Protein AF-A0A8H7H0H1-F1 (afdb_monomer)

Radius of gyration: 20.32 Å; Cα contacts (8 Å, |Δi|>4): 177; chains: 1; bounding box: 59×40×44 Å

pLDDT: mean 77.31, std 17.57, range [35.09, 95.69]

Sequence (190 aa):
MLKCARSREAKEFGAHVNLEKIAWMDATHEGSEYAHFLGLTIDLRCVSVERSEPGLVALTTNNKRSLHSSLTYLNWRFRLRLADYLLDLTLLGIKTVSHNACAILEPTLERALSSASQSRSEQNTAETVDLFVVETMFATLQKFQTVNGRSEQESHLLREIWQVVKAQFKKHEMSVLRLERLIAPNSMLS

Foldseek 3Di:
DVVVLVDPVCVVVPDDDDPVQAFDLPDDPPTRQWTDHPQWIARVVLRQIAGNDLPLPDDPPPVPDALLRVLVVLLVVLLVQLDLSQLAVVRDPLVSNLVRNLSSLLSSLLVSLVSLVVNVVDPCSVVSSLVSLVSSLVSSLVSNCVNYNDDPSSVVSSVSSVVSNVVSCVVSVHDCPVSCVVCVVPDPPD

Solvent-accessible surface area (backbone atoms only — not comparable to full-atom values): 11261 Å² total; per-residue (Å²): 118,76,68,55,78,71,31,70,65,41,48,76,74,69,53,82,74,63,71,92,73,50,54,58,54,58,68,54,101,80,61,43,54,39,39,41,54,97,62,26,31,32,33,68,83,70,62,34,67,41,67,60,60,80,80,75,74,75,72,78,85,57,94,83,66,52,60,66,63,53,47,52,52,49,51,57,51,48,60,68,68,64,47,64,82,44,44,27,64,93,58,30,56,70,68,54,26,40,49,42,52,40,62,55,46,48,65,52,50,49,51,47,55,53,47,45,68,73,39,69,87,47,84,62,47,69,57,56,50,45,51,50,52,52,51,53,53,50,53,50,54,53,50,37,35,69,64,62,43,90,55,80,63,52,61,54,42,50,52,55,48,48,51,51,52,52,51,47,31,56,76,68,77,44,83,58,68,67,53,49,63,70,46,56,86,75,52,93,79,124

Secondary structure (DSSP, 8-state):
-TTTTTSHHHHHTT----GGGS------TT---EEEETTEEEETTT--EEESS----PPP--TTS-HHHHHHHHHHHHHHH--GGGT-TTTS-HHHHHHHHHHHHHHHHHHHHHHHHHTTTSTTHHHHHHHHHHHHHHHHHHHHHHHH-S-THHHHHHHHHHHHHHHHHHHTT---HHHHHHHGGG----

Structure (mmCIF, N/CA/C/O backbone):
data_AF-A0A8H7H0H1-F1
#
_entry.id   AF-A0A8H7H0H1-F1
#
loop_
_atom_site.group_PDB
_atom_site.id
_atom_site.type_symbol
_atom_site.label_atom_id
_atom_site.label_alt_id
_atom_site.label_comp_id
_atom_site.label_asym_id
_atom_site.label_entity_id
_atom_site.label_seq_id
_atom_site.pdbx_PDB_ins_code
_atom_site.Cartn_x
_atom_site.Cartn_y
_atom_site.Cartn_z
_atom_site.occupancy
_atom_site.B_iso_or_equiv
_atom_site.auth_seq_id
_atom_site.auth_comp_id
_atom_site.auth_asym_id
_atom_site.auth_atom_id
_atom_site.pdbx_PDB_model_num
ATOM 1 N N . MET A 1 1 ? 25.885 7.234 -19.780 1.00 40.72 1 MET A N 1
ATOM 2 C CA . MET A 1 1 ? 25.858 8.558 -19.109 1.00 40.72 1 MET A CA 1
ATOM 3 C C . MET A 1 1 ? 26.582 8.610 -17.756 1.00 40.72 1 MET A C 1
ATOM 5 O O . MET A 1 1 ? 27.140 9.653 -17.453 1.00 40.72 1 MET A O 1
ATOM 9 N N . LEU A 1 2 ? 26.689 7.526 -16.969 1.00 37.25 2 LEU A N 1
ATOM 10 C CA . LEU A 1 2 ? 27.410 7.533 -15.673 1.00 37.25 2 LEU A CA 1
ATOM 11 C C . LEU A 1 2 ? 28.941 7.755 -15.750 1.00 37.25 2 LEU A C 1
ATOM 13 O O . LEU A 1 2 ? 29.543 8.169 -14.763 1.00 37.25 2 LEU A O 1
ATOM 17 N N . LYS A 1 3 ? 29.583 7.540 -16.912 1.00 40.06 3 LYS A N 1
ATOM 18 C CA . LYS A 1 3 ? 31.017 7.844 -17.111 1.00 40.06 3 LYS A CA 1
ATOM 19 C C . LYS A 1 3 ? 31.325 9.352 -17.125 1.00 40.06 3 LYS A C 1
ATOM 21 O O . LYS A 1 3 ? 32.414 9.732 -16.714 1.00 40.06 3 LYS A O 1
ATOM 26 N N . CYS A 1 4 ? 30.375 10.211 -17.509 1.00 41.69 4 CYS A N 1
ATOM 27 C CA . CYS A 1 4 ? 30.593 11.665 -17.574 1.00 41.69 4 CYS A CA 1
ATOM 28 C C . CYS A 1 4 ? 30.608 12.330 -16.189 1.00 41.69 4 CYS A C 1
ATOM 30 O O . CYS A 1 4 ? 31.380 13.256 -15.975 1.00 41.69 4 CYS A O 1
ATOM 32 N N . ALA A 1 5 ? 29.838 11.829 -15.217 1.00 45.19 5 ALA A N 1
ATOM 33 C CA . ALA A 1 5 ? 29.822 12.375 -13.851 1.00 45.19 5 ALA A CA 1
ATOM 34 C C . ALA A 1 5 ? 31.099 12.056 -13.048 1.00 45.19 5 ALA A C 1
ATOM 36 O O . ALA A 1 5 ? 31.374 12.681 -12.028 1.00 45.19 5 ALA A O 1
ATOM 37 N N . ARG A 1 6 ? 31.887 11.076 -13.509 1.00 49.75 6 ARG A N 1
ATOM 38 C CA . ARG A 1 6 ? 33.204 10.724 -12.955 1.00 49.75 6 ARG A CA 1
ATOM 39 C C . ARG A 1 6 ? 34.359 11.309 -13.767 1.00 49.75 6 ARG A C 1
ATOM 41 O O . ARG A 1 6 ? 35.514 11.057 -13.429 1.00 49.75 6 ARG A O 1
ATOM 48 N N . SER A 1 7 ? 34.055 12.038 -14.841 1.00 54.81 7 SER A N 1
ATOM 49 C CA . SER A 1 7 ? 35.079 12.613 -15.702 1.00 54.81 7 SER A CA 1
ATOM 50 C C . SER A 1 7 ? 35.879 13.668 -14.948 1.00 54.81 7 SER A C 1
ATOM 52 O O . SER A 1 7 ? 35.366 14.398 -14.093 1.00 54.81 7 SER A O 1
ATOM 54 N N . ARG A 1 8 ? 37.165 13.736 -15.281 1.00 56.25 8 ARG A N 1
ATOM 55 C CA . ARG A 1 8 ? 38.048 14.815 -14.852 1.00 56.25 8 ARG A CA 1
ATOM 56 C C . ARG A 1 8 ? 37.486 16.173 -15.293 1.00 56.25 8 ARG A C 1
ATOM 58 O O . ARG A 1 8 ? 37.513 17.109 -14.503 1.00 56.25 8 ARG A O 1
ATOM 65 N N . GLU A 1 9 ? 36.851 16.212 -16.468 1.00 59.41 9 GLU A N 1
ATOM 66 C CA . GLU A 1 9 ? 36.189 17.397 -17.017 1.00 59.41 9 GLU A CA 1
ATOM 67 C C . GLU A 1 9 ? 35.105 17.958 -16.078 1.00 59.41 9 GLU A C 1
ATOM 69 O O . GLU A 1 9 ? 35.102 19.148 -15.788 1.00 59.41 9 GLU A O 1
ATOM 74 N N . ALA A 1 10 ? 34.215 17.126 -15.523 1.00 61.00 10 ALA A N 1
ATOM 75 C CA . ALA A 1 10 ? 33.147 17.613 -14.638 1.00 61.00 10 ALA A CA 1
ATOM 76 C C . ALA A 1 10 ? 33.687 18.257 -13.344 1.00 61.00 10 ALA A C 1
ATOM 78 O O . ALA A 1 10 ? 33.146 19.257 -12.869 1.00 61.00 10 ALA A O 1
ATOM 79 N N . LYS A 1 11 ? 34.779 17.711 -12.791 1.00 60.62 11 LYS A N 1
ATOM 80 C CA . LYS A 1 11 ? 35.442 18.269 -11.602 1.00 60.62 11 LYS A CA 1
ATOM 81 C C . LYS A 1 11 ? 36.166 19.579 -11.906 1.00 60.62 11 LYS A C 1
ATOM 83 O O . LYS A 1 11 ? 36.168 20.469 -11.061 1.00 60.62 11 LYS A O 1
ATOM 88 N N . GLU A 1 12 ? 36.749 19.705 -13.097 1.00 60.72 12 GLU A N 1
ATOM 89 C CA . GLU A 1 12 ? 37.443 20.919 -13.548 1.00 60.72 12 GLU A CA 1
ATOM 90 C C . GLU A 1 12 ? 36.488 22.121 -13.696 1.00 60.72 12 GLU A C 1
ATOM 92 O O . GLU A 1 12 ? 36.907 23.254 -13.477 1.00 60.72 12 GLU A O 1
ATOM 97 N N . PHE A 1 13 ? 35.189 21.889 -13.934 1.00 66.50 13 PHE A N 1
ATOM 98 C CA . PHE A 1 13 ? 34.145 22.931 -13.941 1.00 66.50 13 PHE A CA 1
ATOM 99 C C . PHE A 1 13 ? 33.411 23.109 -12.595 1.00 66.50 13 PHE A C 1
ATOM 101 O O . PHE A 1 13 ? 32.327 23.689 -12.547 1.00 66.50 13 PHE A O 1
ATOM 108 N N . GLY A 1 14 ? 33.983 22.627 -11.486 1.00 61.47 14 GLY A N 1
ATOM 109 C CA . GLY A 1 14 ? 33.463 22.877 -10.135 1.00 61.47 14 GLY A CA 1
ATOM 110 C C . GLY A 1 14 ? 32.326 21.955 -9.681 1.00 61.47 14 GLY A C 1
ATOM 111 O O . GLY A 1 14 ? 31.733 22.191 -8.626 1.00 61.47 14 GLY A O 1
ATOM 112 N N . ALA A 1 15 ? 32.015 20.883 -10.420 1.00 64.25 15 ALA A N 1
ATOM 113 C CA . ALA A 1 15 ? 31.052 19.888 -9.956 1.00 64.25 15 ALA A CA 1
ATOM 114 C C . ALA A 1 15 ? 31.700 18.951 -8.921 1.00 64.25 15 ALA A C 1
ATOM 116 O O . ALA A 1 15 ? 32.449 18.027 -9.250 1.00 64.25 15 ALA A O 1
ATOM 117 N N . HIS A 1 16 ? 31.380 19.166 -7.645 1.00 62.50 16 HIS A N 1
ATOM 118 C CA . HIS A 1 16 ? 31.748 18.255 -6.563 1.00 62.50 16 HIS A CA 1
ATOM 119 C C . HIS A 1 16 ? 30.672 17.179 -6.401 1.00 62.50 16 HIS A C 1
ATOM 121 O O . HIS A 1 16 ? 29.570 17.438 -5.919 1.00 62.50 16 HIS A O 1
ATOM 127 N N . VAL A 1 17 ? 30.986 15.951 -6.814 1.00 59.94 17 VAL A N 1
ATOM 128 C CA . VAL A 1 17 ? 30.068 14.815 -6.686 1.00 59.94 17 VAL A CA 1
ATOM 129 C C . VAL A 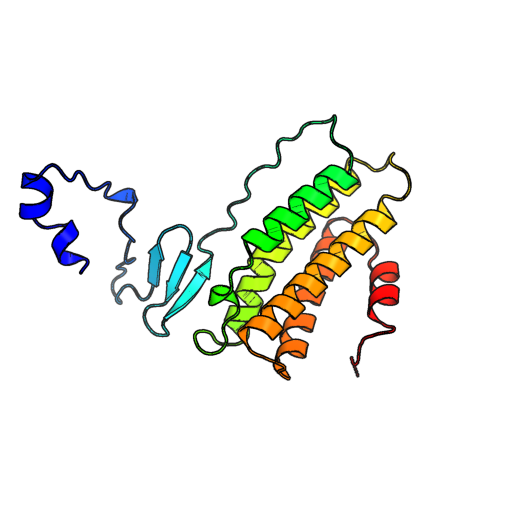1 17 ? 30.264 14.147 -5.329 1.00 59.94 17 VAL A C 1
ATOM 131 O O . VAL A 1 17 ? 31.365 13.694 -5.013 1.00 59.94 17 VAL A O 1
ATOM 134 N N . ASN A 1 18 ? 29.193 14.051 -4.537 1.00 58.31 18 ASN A N 1
ATOM 135 C CA . ASN A 1 18 ? 29.193 13.233 -3.328 1.00 58.31 18 ASN A CA 1
ATOM 136 C C . ASN A 1 18 ? 29.160 11.748 -3.730 1.00 58.31 18 ASN A C 1
ATOM 138 O O . ASN A 1 18 ? 28.141 11.253 -4.213 1.00 58.31 18 ASN A O 1
ATOM 142 N N . LEU A 1 19 ? 30.290 11.063 -3.547 1.00 55.22 19 LEU A N 1
ATOM 143 C CA . LEU A 1 19 ? 30.484 9.672 -3.955 1.00 55.22 19 LEU A CA 1
ATOM 144 C C . LEU A 1 19 ? 29.558 8.699 -3.208 1.00 55.22 19 LEU A C 1
ATOM 146 O O . LEU A 1 19 ? 29.149 7.708 -3.801 1.00 55.22 19 LEU A O 1
ATOM 150 N N . GLU A 1 20 ? 29.153 9.022 -1.976 1.00 53.06 20 GLU A N 1
ATOM 151 C CA . GLU A 1 20 ? 28.215 8.220 -1.170 1.00 53.06 20 GLU A CA 1
ATOM 152 C C . GLU A 1 20 ? 26.787 8.226 -1.749 1.00 53.06 20 GLU A C 1
ATOM 154 O O . GLU A 1 20 ? 25.971 7.364 -1.428 1.00 53.06 20 GLU A O 1
ATOM 159 N N . LYS A 1 21 ? 26.471 9.195 -2.624 1.00 51.59 21 LYS A N 1
ATOM 160 C CA . LYS A 1 21 ? 25.155 9.356 -3.272 1.00 51.59 21 LYS A CA 1
ATOM 161 C C . LYS A 1 21 ? 25.114 8.873 -4.721 1.00 51.59 21 LYS A C 1
ATOM 163 O O . LYS A 1 21 ? 24.056 8.920 -5.349 1.00 51.59 21 LYS A O 1
ATOM 168 N N . ILE A 1 22 ? 26.250 8.465 -5.286 1.00 54.72 22 ILE A N 1
ATOM 169 C CA . ILE A 1 22 ? 26.282 7.862 -6.619 1.00 54.72 22 ILE A CA 1
ATOM 170 C C . ILE A 1 22 ? 25.694 6.474 -6.473 1.00 54.72 22 ILE A C 1
ATOM 172 O O . ILE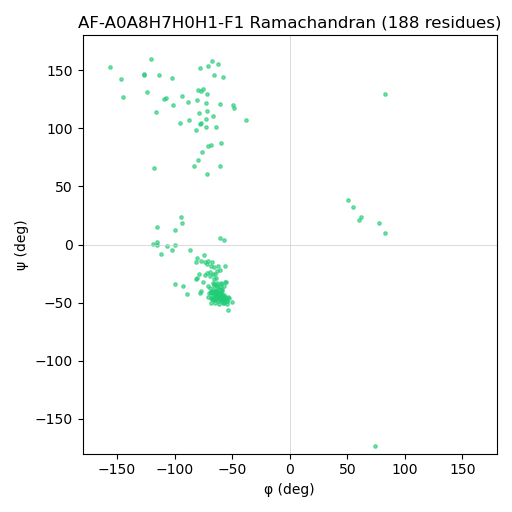 A 1 22 ? 26.269 5.707 -5.721 1.00 54.72 22 ILE A O 1
ATOM 176 N N . ALA A 1 23 ? 24.617 6.158 -7.198 1.00 52.78 23 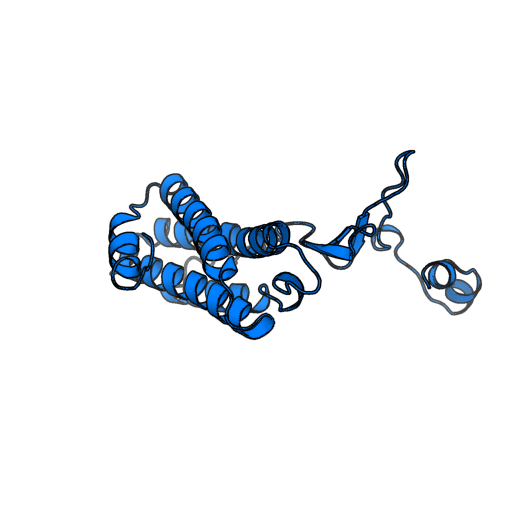ALA A N 1
ATOM 177 C CA . ALA A 1 23 ? 24.028 4.822 -7.241 1.00 52.78 23 ALA A CA 1
ATOM 178 C C . ALA A 1 23 ? 25.117 3.743 -7.223 1.00 52.78 23 ALA A C 1
ATOM 180 O O . ALA A 1 23 ? 25.889 3.609 -8.179 1.00 52.78 23 ALA A O 1
ATOM 181 N N . TRP A 1 24 ? 25.243 3.057 -6.089 1.00 51.97 24 TRP A N 1
ATOM 182 C CA . TRP A 1 24 ? 26.230 2.010 -5.919 1.00 51.97 24 TRP A CA 1
ATOM 183 C C . TRP A 1 24 ? 25.663 0.814 -6.662 1.00 51.97 24 TRP A C 1
ATOM 185 O O . TRP A 1 24 ? 24.675 0.205 -6.270 1.00 51.97 24 TRP A O 1
ATOM 195 N N . MET A 1 25 ? 26.250 0.575 -7.824 1.00 51.19 25 MET A N 1
ATOM 196 C CA . MET A 1 25 ? 26.250 -0.724 -8.461 1.00 51.19 25 MET A CA 1
ATOM 197 C C . MET A 1 25 ? 27.023 -1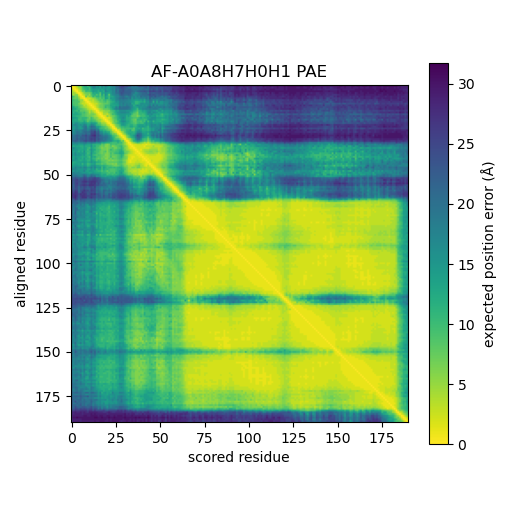.636 -7.509 1.00 51.19 25 MET A C 1
ATOM 199 O O . MET A 1 25 ? 28.247 -1.516 -7.429 1.00 51.19 25 MET A O 1
ATOM 203 N N . ASP A 1 26 ? 26.309 -2.439 -6.719 1.00 45.72 26 ASP A N 1
ATOM 20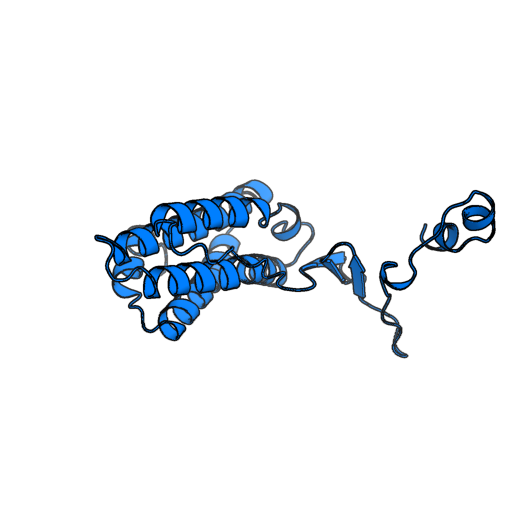4 C CA . ASP A 1 26 ? 26.900 -3.327 -5.717 1.00 45.72 26 ASP A CA 1
ATOM 205 C C . ASP A 1 26 ? 27.679 -4.439 -6.431 1.00 45.72 26 ASP A C 1
ATOM 207 O O . ASP A 1 26 ? 27.145 -5.473 -6.832 1.00 45.72 26 ASP A O 1
ATOM 211 N N . ALA A 1 27 ? 28.937 -4.148 -6.754 1.00 44.56 27 ALA A N 1
ATOM 212 C CA . ALA A 1 27 ? 29.800 -5.007 -7.547 1.00 44.56 27 ALA A CA 1
ATOM 213 C C . ALA A 1 27 ? 30.429 -6.069 -6.641 1.00 44.56 27 ALA A C 1
ATOM 215 O O . ALA A 1 27 ? 31.638 -6.082 -6.411 1.00 44.56 27 ALA A O 1
ATOM 216 N N . THR A 1 28 ? 29.602 -6.975 -6.125 1.00 41.94 28 THR A N 1
ATOM 217 C CA . THR A 1 28 ? 30.099 -8.308 -5.779 1.00 41.94 28 THR A CA 1
ATOM 218 C C . THR A 1 28 ? 30.471 -9.035 -7.080 1.00 41.94 28 THR A C 1
ATOM 220 O O . THR A 1 28 ? 30.056 -8.635 -8.170 1.00 41.94 28 THR A O 1
ATOM 223 N N . HIS A 1 29 ? 31.342 -10.042 -6.991 1.00 40.06 29 HIS A N 1
ATOM 224 C CA . HIS A 1 29 ? 32.095 -10.657 -8.100 1.00 40.06 29 HIS A CA 1
ATOM 225 C C . HIS A 1 29 ? 31.267 -11.244 -9.277 1.00 40.06 29 HIS A C 1
ATOM 227 O O . HIS A 1 29 ? 31.861 -11.774 -10.214 1.00 40.06 29 HIS A O 1
ATOM 233 N N . GLU A 1 30 ? 29.938 -11.102 -9.273 1.00 42.50 30 GLU A N 1
ATOM 234 C CA . GLU A 1 30 ? 28.989 -11.568 -10.297 1.00 42.50 30 GLU A CA 1
ATOM 235 C C . GLU A 1 30 ? 28.231 -10.438 -11.025 1.00 42.50 30 GLU A C 1
ATOM 237 O O . GLU A 1 30 ? 27.285 -10.692 -11.763 1.00 42.50 30 GLU A O 1
ATOM 242 N N . GLY A 1 31 ? 28.688 -9.188 -10.907 1.00 47.72 31 GLY A N 1
ATOM 243 C CA . GLY A 1 31 ? 28.078 -8.058 -11.605 1.00 47.72 31 GLY A CA 1
ATOM 244 C C . GLY A 1 31 ? 26.866 -7.520 -10.850 1.00 47.72 31 GLY A C 1
ATOM 245 O O . GLY A 1 31 ? 25.975 -8.243 -10.428 1.00 47.72 31 GLY A O 1
ATOM 246 N N . SER A 1 32 ? 26.842 -6.211 -10.640 1.00 54.31 32 SER A N 1
ATOM 247 C CA . SER A 1 32 ? 25.778 -5.559 -9.885 1.00 54.31 32 SER A CA 1
ATOM 248 C C . SER A 1 32 ? 24.480 -5.532 -10.699 1.00 54.31 32 SER A C 1
ATOM 250 O O . SER A 1 32 ? 24.310 -4.701 -11.597 1.00 54.31 32 SER A O 1
ATOM 252 N N . GLU A 1 33 ? 23.561 -6.433 -10.388 1.00 66.62 33 GLU A N 1
ATOM 253 C CA . GLU A 1 33 ? 22.252 -6.524 -11.042 1.00 66.62 33 GLU A CA 1
ATOM 254 C C . GLU A 1 33 ? 21.294 -5.408 -10.600 1.00 66.62 33 GLU A C 1
ATOM 256 O O . GLU A 1 33 ? 20.250 -5.226 -11.215 1.00 66.62 33 GLU A O 1
ATOM 261 N N . TYR A 1 34 ? 21.660 -4.621 -9.583 1.00 66.75 34 TYR A N 1
ATOM 262 C CA . TYR A 1 34 ? 20.810 -3.594 -8.984 1.00 66.75 34 TYR A CA 1
ATOM 263 C C . TYR A 1 34 ? 21.492 -2.219 -8.931 1.00 66.75 34 TYR A C 1
ATOM 265 O O . TYR A 1 34 ? 22.704 -2.105 -8.729 1.00 66.75 34 TYR A O 1
ATOM 273 N N . ALA A 1 35 ? 20.698 -1.159 -9.093 1.00 72.69 35 ALA A N 1
ATOM 274 C CA . ALA A 1 35 ? 21.104 0.231 -8.914 1.00 72.69 35 ALA A CA 1
ATOM 275 C C . ALA A 1 35 ? 20.209 0.935 -7.888 1.00 72.69 35 ALA A C 1
ATOM 277 O O . ALA A 1 35 ? 18.986 0.909 -8.002 1.00 72.69 35 ALA A O 1
ATOM 278 N N . HIS A 1 36 ? 20.811 1.632 -6.922 1.00 69.44 36 HIS A N 1
ATOM 279 C CA . HIS A 1 36 ? 20.068 2.397 -5.919 1.00 69.44 36 HIS A CA 1
ATOM 280 C C . HIS A 1 36 ? 20.055 3.891 -6.247 1.00 69.44 36 HIS A C 1
ATOM 282 O O . HIS A 1 36 ? 21.105 4.523 -6.317 1.00 69.44 36 HIS A O 1
ATOM 288 N N . PHE A 1 37 ? 18.884 4.499 -6.432 1.00 69.75 37 PHE A N 1
ATOM 289 C CA . PHE A 1 37 ? 18.782 5.920 -6.768 1.00 69.75 37 PHE A CA 1
ATOM 290 C C . PHE A 1 37 ? 17.554 6.568 -6.129 1.00 69.75 37 PHE A C 1
ATOM 292 O O . PHE A 1 37 ? 16.439 6.090 -6.291 1.00 69.75 37 PHE A O 1
ATOM 299 N N . LEU A 1 38 ? 17.755 7.677 -5.405 1.00 68.12 38 LEU A N 1
ATOM 300 C CA . LEU A 1 38 ? 16.682 8.467 -4.774 1.00 68.12 38 LEU A CA 1
ATOM 301 C C . LEU A 1 38 ? 15.688 7.641 -3.922 1.00 68.12 38 LEU A C 1
ATOM 303 O O . LEU A 1 38 ? 14.490 7.920 -3.905 1.00 68.12 38 LEU A O 1
ATOM 307 N N . GLY A 1 39 ? 16.178 6.637 -3.189 1.00 66.94 39 GLY A N 1
ATOM 308 C CA . GLY A 1 39 ? 15.333 5.763 -2.363 1.00 66.94 39 GLY A CA 1
ATOM 309 C C . GLY A 1 39 ? 14.574 4.690 -3.154 1.00 66.94 39 GLY A C 1
ATOM 310 O O . GLY A 1 39 ? 13.572 4.157 -2.667 1.00 66.94 39 GLY A O 1
ATOM 311 N N . LEU A 1 40 ? 15.019 4.406 -4.380 1.00 72.56 40 LEU A N 1
ATOM 312 C CA . LEU A 1 40 ? 14.572 3.301 -5.222 1.00 72.56 40 LEU A CA 1
ATOM 313 C C . LEU A 1 40 ? 15.713 2.305 -5.417 1.00 72.56 40 LEU A C 1
ATOM 315 O O . LEU A 1 40 ? 16.872 2.705 -5.505 1.00 72.56 40 LEU A O 1
ATOM 319 N N . THR A 1 41 ? 15.368 1.030 -5.512 1.00 77.06 41 THR A N 1
ATOM 320 C CA . THR A 1 41 ? 16.225 -0.059 -5.977 1.00 77.06 41 THR A CA 1
ATOM 321 C C . THR A 1 41 ? 15.730 -0.457 -7.358 1.00 77.06 41 THR A C 1
ATOM 323 O O . THR A 1 41 ? 14.549 -0.718 -7.537 1.00 77.06 41 THR A O 1
ATOM 326 N N . ILE A 1 42 ? 16.607 -0.463 -8.350 1.00 77.88 42 ILE A N 1
ATOM 327 C CA . ILE A 1 42 ? 16.272 -0.759 -9.741 1.00 77.88 42 ILE A CA 1
ATOM 328 C C . ILE A 1 42 ? 17.020 -2.028 -10.126 1.00 77.88 42 ILE A C 1
ATOM 330 O O . ILE A 1 42 ? 18.245 -1.996 -10.188 1.00 77.88 42 ILE A O 1
ATOM 334 N N . ASP A 1 43 ? 16.308 -3.121 -10.389 1.00 74.00 43 ASP A N 1
ATOM 335 C CA . ASP A 1 43 ? 16.884 -4.312 -11.019 1.00 74.00 43 ASP A CA 1
ATOM 336 C C . ASP A 1 43 ? 17.167 -3.986 -12.486 1.00 74.00 43 ASP A C 1
ATOM 338 O O . ASP A 1 43 ? 16.262 -3.708 -13.269 1.00 74.00 43 ASP A O 1
ATOM 342 N N . LEU A 1 44 ? 18.435 -3.982 -12.871 1.00 71.88 44 LEU A N 1
ATOM 343 C CA . LEU A 1 44 ? 18.880 -3.633 -14.213 1.00 71.88 44 LEU A CA 1
ATOM 344 C C . LEU A 1 44 ? 18.644 -4.758 -15.232 1.00 71.88 44 LEU A C 1
ATOM 346 O O . LEU A 1 44 ? 18.718 -4.491 -16.431 1.00 71.88 44 LEU A O 1
ATOM 350 N N . ARG A 1 45 ? 18.350 -5.994 -14.801 1.00 66.88 45 ARG A N 1
ATOM 351 C CA . ARG A 1 45 ? 18.090 -7.129 -15.709 1.00 66.88 45 ARG A CA 1
ATOM 352 C C . ARG A 1 45 ? 16.694 -7.072 -16.302 1.00 66.88 45 ARG A C 1
ATOM 354 O O . ARG A 1 45 ? 16.508 -7.365 -17.478 1.00 66.88 45 ARG A O 1
ATOM 361 N N . CYS A 1 46 ? 15.721 -6.719 -15.470 1.00 66.31 46 CYS A N 1
ATOM 362 C CA . CYS A 1 46 ? 14.308 -6.659 -15.837 1.00 66.31 46 CYS A CA 1
ATOM 363 C C . CYS A 1 46 ? 13.730 -5.241 -15.769 1.00 66.31 46 CYS A C 1
ATOM 365 O O . CYS A 1 46 ? 12.550 -5.057 -16.043 1.00 66.31 46 CYS A O 1
ATOM 367 N N . VAL A 1 47 ? 14.556 -4.243 -15.431 1.00 64.81 47 VAL A N 1
ATOM 368 C CA . VAL A 1 47 ? 14.169 -2.831 -15.254 1.00 64.81 47 VAL A CA 1
ATOM 369 C C . VAL A 1 47 ? 13.109 -2.661 -14.153 1.00 64.81 47 VAL A C 1
ATOM 371 O O . VAL A 1 47 ? 12.404 -1.654 -14.097 1.00 64.81 47 VAL A O 1
ATOM 374 N N . SER A 1 48 ? 12.994 -3.631 -13.239 1.00 68.12 48 SER A N 1
ATOM 375 C CA . SER A 1 48 ? 12.002 -3.561 -12.173 1.00 68.12 48 SER A CA 1
ATOM 376 C C . SER A 1 48 ? 12.428 -2.569 -11.102 1.00 68.12 48 SER A C 1
ATOM 378 O O . SER A 1 48 ? 13.565 -2.598 -10.637 1.00 68.12 48 SER A O 1
ATOM 380 N N . VAL A 1 49 ? 11.504 -1.710 -10.683 1.00 76.69 49 VAL A N 1
ATOM 381 C CA . VAL A 1 49 ? 11.753 -0.663 -9.693 1.00 76.69 49 VAL A CA 1
ATOM 382 C C . VAL A 1 49 ? 11.047 -1.012 -8.390 1.00 76.69 49 VAL A C 1
ATOM 384 O O . VAL A 1 49 ? 9.831 -1.196 -8.355 1.00 76.69 49 VAL A O 1
ATOM 387 N N . GLU A 1 50 ? 11.818 -1.038 -7.313 1.00 74.31 50 GLU A N 1
ATOM 388 C CA . GLU A 1 50 ? 11.385 -1.261 -5.940 1.00 74.31 50 GLU A CA 1
ATOM 389 C C . GLU A 1 50 ? 11.756 -0.058 -5.065 1.00 74.31 50 GLU A C 1
ATOM 391 O O . GLU A 1 50 ? 12.618 0.755 -5.403 1.00 74.31 50 GLU A O 1
ATOM 396 N N . ARG A 1 51 ? 11.103 0.101 -3.915 1.00 69.06 51 ARG A N 1
ATOM 397 C CA . ARG A 1 51 ? 11.496 1.108 -2.913 1.00 69.06 51 ARG A CA 1
ATOM 398 C C . ARG A 1 51 ? 12.673 0.567 -2.100 1.00 69.06 51 ARG A C 1
ATOM 400 O O . ARG A 1 51 ? 12.533 -0.481 -1.487 1.00 69.06 51 ARG A O 1
ATOM 407 N N . SER A 1 52 ? 13.797 1.292 -2.047 1.00 61.56 52 SER A N 1
ATOM 408 C CA . SER A 1 52 ? 15.026 0.760 -1.436 1.00 61.56 52 SER A CA 1
ATOM 409 C C . SER A 1 52 ? 14.967 0.644 0.084 1.00 61.56 52 SER A C 1
ATOM 411 O O . SER A 1 52 ? 15.667 -0.191 0.631 1.00 61.56 52 SER A O 1
ATOM 413 N N . GLU A 1 53 ? 14.129 1.431 0.765 1.00 58.50 53 GLU A N 1
ATOM 414 C CA . GLU A 1 53 ? 13.862 1.288 2.200 1.00 58.50 53 GLU A CA 1
ATOM 415 C C . GLU A 1 53 ? 12.494 1.884 2.584 1.00 58.50 53 GLU A C 1
ATOM 417 O O . GLU A 1 53 ? 12.023 2.860 1.969 1.00 58.50 53 GLU A O 1
ATOM 422 N N . PRO A 1 54 ? 11.857 1.378 3.658 1.00 52.56 54 PRO A N 1
ATOM 423 C CA . PRO A 1 54 ? 10.749 2.053 4.303 1.00 52.56 54 PRO A CA 1
ATOM 424 C C . PRO A 1 54 ? 11.308 3.277 5.031 1.00 52.56 54 PRO A C 1
ATOM 426 O O . PRO A 1 54 ? 11.585 3.241 6.223 1.00 52.56 54 PRO A O 1
ATOM 429 N N . GLY A 1 55 ? 11.459 4.393 4.315 1.00 49.06 55 GLY A N 1
ATOM 430 C CA . GLY A 1 55 ? 11.677 5.696 4.935 1.00 49.06 55 GLY A CA 1
ATOM 431 C C . GLY A 1 55 ? 10.489 6.024 5.839 1.00 49.06 55 GLY A C 1
ATOM 432 O O . GLY A 1 55 ? 9.503 6.627 5.400 1.00 49.06 55 GLY A O 1
ATOM 433 N N . LEU A 1 56 ? 10.555 5.567 7.087 1.00 50.38 56 LEU A N 1
ATOM 434 C CA . LEU A 1 56 ? 9.587 5.808 8.142 1.00 50.38 56 LEU A CA 1
ATOM 435 C C . LEU A 1 56 ? 9.846 7.230 8.613 1.00 50.38 56 LEU A C 1
ATOM 437 O O . LEU A 1 56 ? 10.552 7.491 9.581 1.00 50.38 56 LEU A O 1
ATOM 441 N N . VAL A 1 57 ? 9.341 8.197 7.852 1.00 48.66 57 VAL A N 1
ATOM 442 C CA . VAL A 1 57 ? 9.412 9.581 8.298 1.00 48.66 57 VAL A CA 1
ATOM 443 C C . VAL A 1 57 ? 8.513 9.683 9.512 1.00 48.66 57 VAL A C 1
ATOM 445 O O . VAL A 1 57 ? 7.289 9.567 9.407 1.00 48.66 57 VAL A O 1
ATOM 448 N N . ALA A 1 58 ? 9.160 9.867 10.657 1.00 53.53 58 ALA A N 1
ATOM 449 C CA . ALA A 1 58 ? 8.518 10.030 11.938 1.00 53.53 58 ALA A CA 1
ATOM 450 C C . ALA A 1 58 ? 7.403 11.075 11.814 1.00 53.53 58 ALA A C 1
ATOM 452 O O . ALA A 1 58 ? 7.650 12.243 11.506 1.00 53.53 58 ALA A O 1
ATOM 453 N N . LEU A 1 59 ? 6.156 10.660 12.055 1.00 53.84 59 LEU A N 1
ATOM 454 C CA . LEU A 1 59 ? 5.154 11.625 12.478 1.00 53.84 59 LEU A CA 1
ATOM 455 C C . LEU A 1 59 ? 5.671 12.212 13.781 1.00 53.84 59 LEU A C 1
ATOM 457 O O . LEU A 1 59 ? 5.890 11.459 14.734 1.00 53.84 59 LEU A O 1
ATOM 461 N N . THR A 1 60 ? 5.859 13.528 13.821 1.00 51.75 60 THR A N 1
ATOM 462 C CA . THR A 1 60 ? 6.102 14.234 15.074 1.00 51.75 60 THR A CA 1
ATOM 463 C C . THR A 1 60 ? 5.038 13.783 16.071 1.00 51.75 60 THR A C 1
ATOM 465 O O . THR A 1 60 ? 3.839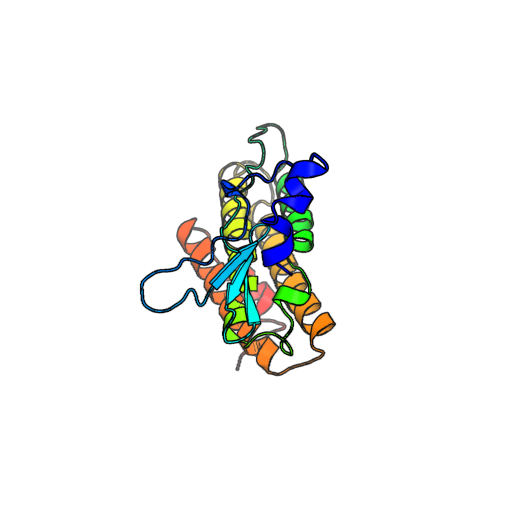 13.883 15.801 1.00 51.75 60 THR A O 1
ATOM 468 N N . THR A 1 61 ? 5.479 13.202 17.189 1.00 53.75 61 THR A N 1
ATOM 469 C CA . THR A 1 61 ? 4.647 12.707 18.297 1.00 53.75 61 THR A CA 1
ATOM 470 C C . THR A 1 61 ? 4.072 13.893 19.058 1.00 53.75 61 THR A C 1
ATOM 472 O O . THR A 1 61 ? 4.389 14.148 20.217 1.00 53.75 61 THR A O 1
ATOM 475 N N . ASN A 1 62 ? 3.298 14.711 18.356 1.00 54.78 62 ASN A N 1
ATOM 476 C CA . ASN A 1 62 ? 2.668 15.871 18.933 1.00 54.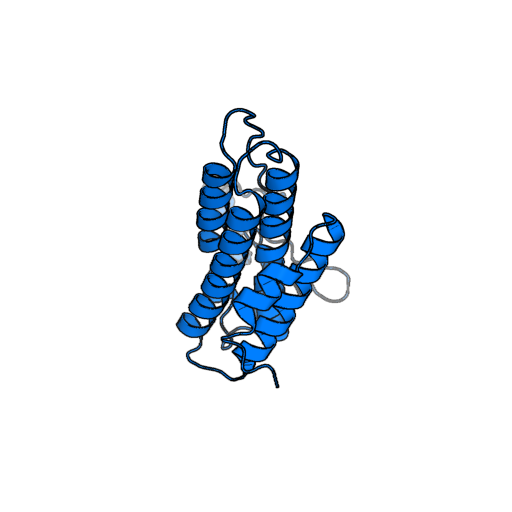78 62 ASN A CA 1
ATOM 477 C C . ASN A 1 62 ? 1.410 15.370 19.644 1.00 54.78 62 ASN A C 1
ATOM 479 O O . ASN A 1 62 ? 0.382 15.153 19.007 1.00 54.78 62 ASN A O 1
ATOM 483 N N . ASN A 1 63 ? 1.499 15.193 20.964 1.00 54.72 63 ASN A N 1
ATOM 484 C CA . ASN A 1 63 ? 0.437 14.668 21.840 1.00 54.72 63 ASN A CA 1
ATOM 485 C C . ASN A 1 63 ? -0.864 15.508 21.855 1.00 54.72 63 ASN A C 1
ATOM 487 O O . ASN A 1 63 ? -1.757 15.250 22.651 1.00 54.72 63 ASN A O 1
ATOM 491 N N . LYS A 1 64 ? -0.969 16.545 21.013 1.00 63.28 64 LYS A N 1
ATOM 492 C CA . LYS A 1 64 ? -2.131 17.438 20.890 1.00 63.28 64 LYS A CA 1
ATOM 493 C C . LYS A 1 64 ? -2.957 17.207 19.619 1.00 63.28 64 LYS A C 1
ATOM 495 O O . LYS A 1 64 ? -3.919 17.934 19.392 1.00 63.28 64 LYS A O 1
ATOM 500 N N . ARG A 1 65 ? -2.563 16.277 18.743 1.00 74.12 65 ARG A N 1
ATOM 501 C CA . ARG A 1 65 ? -3.236 16.057 17.455 1.00 74.12 65 ARG A CA 1
ATOM 502 C C . ARG A 1 65 ? -4.292 14.959 17.595 1.00 74.12 65 ARG A C 1
ATOM 504 O O . ARG A 1 65 ? -3.959 13.877 18.058 1.00 74.12 65 ARG A O 1
ATOM 511 N N . SER A 1 66 ? -5.531 15.228 17.173 1.00 86.12 66 SER A N 1
ATOM 512 C CA . SER A 1 66 ? -6.603 14.218 17.186 1.00 86.12 66 SER A CA 1
ATOM 513 C C . SER A 1 66 ? -6.278 13.027 16.283 1.00 86.12 66 SER A C 1
ATOM 515 O O . SER A 1 66 ? -5.534 13.170 15.298 1.00 86.12 66 SER A O 1
ATOM 517 N N . LEU A 1 67 ? -6.872 11.866 16.572 1.00 87.94 67 LEU A N 1
ATOM 518 C CA . LEU A 1 67 ? -6.730 10.666 15.748 1.00 87.94 67 LEU A CA 1
ATOM 519 C C . LEU A 1 67 ? -7.116 10.950 14.295 1.00 87.94 67 LEU A C 1
ATOM 521 O O . LEU A 1 67 ? -6.337 10.671 13.386 1.00 87.94 67 LEU A O 1
ATOM 525 N N . HIS A 1 68 ? -8.267 11.593 14.079 1.00 88.94 68 HIS A N 1
ATOM 526 C CA . HIS A 1 68 ? -8.738 11.962 12.743 1.00 88.94 68 HIS A CA 1
ATOM 527 C C . HIS A 1 68 ? -7.694 12.786 11.972 1.00 88.94 68 HIS A C 1
ATOM 529 O O . HIS A 1 68 ? -7.335 12.450 10.847 1.00 88.94 68 HIS A O 1
ATOM 535 N N . SER A 1 69 ? -7.123 13.819 12.598 1.00 86.88 69 SER A N 1
ATOM 536 C CA . SER A 1 69 ? -6.096 14.657 11.962 1.00 86.88 69 SER A CA 1
ATOM 537 C C . SER A 1 69 ? -4.824 13.876 11.617 1.00 86.88 69 SER A C 1
ATOM 539 O O . SER A 1 69 ? -4.149 14.186 10.631 1.00 86.88 69 SER A O 1
ATOM 541 N N . SER A 1 70 ? -4.476 12.886 12.440 1.00 88.12 70 SER A N 1
ATOM 542 C CA . SER A 1 70 ? -3.316 12.019 12.225 1.00 88.12 70 SER A CA 1
ATOM 543 C C . SER A 1 70 ? -3.546 11.064 11.053 1.00 88.12 70 SER A C 1
ATOM 545 O O . SER A 1 70 ? -2.689 10.964 10.173 1.00 88.12 70 SER A O 1
ATOM 547 N N . LEU A 1 71 ? -4.722 10.436 10.987 1.00 91.25 71 LEU A N 1
ATOM 548 C CA . LEU A 1 71 ? -5.113 9.541 9.897 1.00 91.25 71 LEU A CA 1
ATOM 549 C C . LEU A 1 71 ? -5.275 10.292 8.567 1.00 91.25 71 LEU A C 1
ATOM 551 O O . LEU A 1 71 ? -4.769 9.831 7.548 1.00 91.25 71 LEU A O 1
ATOM 555 N N . THR A 1 72 ? -5.855 11.494 8.568 1.00 89.69 72 THR A N 1
ATOM 556 C CA . THR A 1 72 ? -5.955 12.343 7.367 1.00 89.69 72 THR A CA 1
ATOM 557 C C . THR A 1 72 ? -4.577 12.692 6.802 1.00 89.69 72 THR A C 1
ATOM 559 O O . THR A 1 72 ? -4.349 12.592 5.595 1.00 89.69 72 THR A O 1
ATOM 562 N N . TYR A 1 73 ? -3.620 13.049 7.665 1.00 88.31 73 TYR A N 1
ATOM 563 C CA . TYR A 1 73 ? -2.246 13.302 7.228 1.00 88.31 73 TYR A CA 1
ATOM 564 C C . TYR A 1 73 ? -1.570 12.033 6.681 1.00 88.31 73 TYR A C 1
ATOM 566 O O . TYR A 1 73 ? -0.882 12.096 5.660 1.00 88.31 73 TYR A O 1
ATOM 574 N N . LEU A 1 74 ? -1.777 10.880 7.330 1.00 89.69 74 LEU A N 1
ATOM 575 C CA . LEU A 1 74 ? -1.274 9.595 6.839 1.00 89.69 74 LEU A CA 1
ATOM 576 C C . LEU A 1 74 ? -1.858 9.240 5.468 1.00 89.69 74 LEU A C 1
ATOM 578 O O . LEU A 1 74 ? -1.097 8.834 4.596 1.00 89.69 74 LEU A O 1
ATOM 582 N N . ASN A 1 75 ? -3.156 9.458 5.241 1.00 90.88 75 ASN A N 1
ATOM 583 C CA . ASN A 1 75 ? -3.821 9.179 3.963 1.00 90.88 75 ASN A CA 1
ATOM 584 C C . ASN A 1 75 ? -3.268 10.075 2.842 1.00 90.88 75 ASN A C 1
ATOM 586 O O . ASN A 1 75 ? -2.873 9.590 1.782 1.00 90.88 75 ASN A O 1
ATOM 590 N N . TRP A 1 76 ? -3.138 11.384 3.093 1.00 88.19 76 TRP A N 1
ATOM 591 C CA . TRP A 1 76 ? -2.502 12.305 2.142 1.00 88.19 76 TRP A CA 1
ATOM 592 C C . TRP A 1 76 ? -1.090 11.842 1.763 1.00 88.19 76 TRP A C 1
ATOM 594 O O . TRP A 1 76 ? -0.732 11.769 0.586 1.00 88.19 76 TRP A O 1
ATOM 604 N N . ARG A 1 77 ? -0.294 11.462 2.765 1.00 85.62 77 ARG A N 1
ATOM 605 C CA . ARG A 1 77 ? 1.076 10.995 2.560 1.00 85.62 77 ARG A CA 1
ATOM 606 C C . ARG A 1 77 ? 1.136 9.669 1.807 1.00 85.62 77 ARG A C 1
ATOM 608 O O . ARG A 1 77 ? 1.997 9.500 0.946 1.00 85.62 77 ARG A O 1
ATOM 615 N N . PHE A 1 78 ? 0.253 8.736 2.141 1.00 90.44 78 PHE A N 1
ATOM 616 C CA . PHE A 1 78 ? 0.118 7.455 1.463 1.00 90.44 78 PHE A CA 1
ATOM 617 C C . PHE A 1 78 ? -0.098 7.662 -0.038 1.00 90.44 78 PHE A C 1
ATOM 619 O O . PHE A 1 78 ? 0.677 7.152 -0.848 1.00 90.44 78 PHE A O 1
ATOM 626 N N . ARG A 1 79 ? -1.065 8.513 -0.402 1.00 89.12 79 ARG A N 1
ATOM 627 C CA . ARG A 1 79 ? -1.382 8.842 -1.800 1.00 89.12 79 ARG A CA 1
ATOM 628 C C . ARG A 1 79 ? -0.195 9.446 -2.550 1.00 89.12 79 ARG A C 1
ATOM 630 O O . ARG A 1 79 ? 0.022 9.100 -3.703 1.00 89.12 79 ARG A O 1
ATOM 637 N N . LEU A 1 80 ? 0.608 10.293 -1.899 1.00 85.81 80 LEU A N 1
ATOM 638 C CA . LEU A 1 80 ? 1.836 10.832 -2.502 1.00 85.81 80 LEU A CA 1
ATOM 639 C C . LEU A 1 80 ? 2.915 9.771 -2.739 1.00 85.81 80 LEU A C 1
ATOM 641 O O . LEU A 1 80 ? 3.711 9.895 -3.668 1.00 85.81 80 LEU A O 1
ATOM 645 N N . ARG A 1 81 ? 2.996 8.750 -1.878 1.00 85.12 81 ARG A N 1
ATOM 646 C CA . ARG A 1 81 ? 4.001 7.686 -2.014 1.00 85.12 81 ARG A CA 1
ATOM 647 C C . ARG A 1 81 ? 3.623 6.650 -3.064 1.00 85.12 81 ARG A C 1
ATOM 649 O O . ARG A 1 81 ? 4.541 6.024 -3.600 1.00 85.12 81 ARG A O 1
ATOM 656 N N . LEU A 1 82 ? 2.329 6.491 -3.332 1.00 89.00 82 LEU A N 1
ATOM 657 C CA . LEU A 1 82 ? 1.761 5.574 -4.312 1.00 89.00 82 LEU A CA 1
ATOM 658 C C . LEU A 1 82 ? 1.859 6.150 -5.738 1.00 89.00 82 LEU A C 1
ATOM 660 O O . LEU A 1 82 ? 0.882 6.621 -6.323 1.00 89.00 82 LEU A O 1
ATOM 664 N N . ALA A 1 83 ? 3.078 6.156 -6.272 1.00 89.19 83 ALA A N 1
ATOM 665 C CA . ALA A 1 83 ? 3.376 6.676 -7.601 1.00 89.19 83 ALA A CA 1
ATOM 666 C C . ALA A 1 83 ? 2.986 5.693 -8.719 1.00 89.19 83 ALA A C 1
ATOM 668 O O . ALA A 1 83 ? 3.032 4.481 -8.521 1.00 89.19 83 ALA A O 1
ATOM 669 N N . ASP A 1 84 ? 2.659 6.221 -9.903 1.00 92.25 84 ASP A N 1
ATOM 670 C CA . ASP A 1 84 ? 2.171 5.429 -11.045 1.00 92.25 84 ASP A CA 1
ATOM 671 C C . ASP A 1 84 ? 3.153 4.335 -11.479 1.00 92.25 84 ASP A C 1
ATOM 673 O O . ASP A 1 84 ? 2.772 3.175 -11.602 1.00 92.25 84 ASP A O 1
ATOM 677 N N . TYR A 1 85 ? 4.440 4.675 -11.597 1.00 86.94 85 TYR A N 1
ATOM 678 C CA . TYR A 1 85 ? 5.488 3.743 -12.034 1.00 86.94 85 TYR A CA 1
ATOM 679 C C . TYR A 1 85 ? 5.693 2.543 -11.095 1.00 86.94 85 TYR A C 1
ATOM 681 O O . TYR A 1 85 ? 6.294 1.556 -11.499 1.00 86.94 85 TYR A O 1
ATOM 689 N N . LEU A 1 86 ? 5.223 2.613 -9.843 1.00 89.38 86 LEU A N 1
ATOM 690 C CA . LEU A 1 86 ? 5.304 1.498 -8.891 1.00 89.38 86 LEU A CA 1
ATOM 691 C C . LEU A 1 86 ? 4.192 0.465 -9.102 1.00 89.38 86 LEU A C 1
ATOM 693 O O . LEU A 1 86 ? 4.279 -0.635 -8.554 1.00 89.38 86 LEU A O 1
ATOM 697 N N . LEU A 1 87 ? 3.152 0.832 -9.855 1.00 93.12 87 LEU A N 1
ATOM 698 C CA . LEU A 1 87 ? 1.972 0.015 -10.121 1.00 93.12 87 LEU A CA 1
ATOM 699 C C . LEU A 1 87 ? 1.827 -0.364 -11.598 1.00 93.12 87 LEU A C 1
ATOM 701 O O . LEU A 1 87 ? 0.861 -1.037 -11.939 1.00 93.12 87 LEU A O 1
ATOM 705 N N . ASP A 1 88 ? 2.742 0.072 -12.461 1.00 92.69 88 ASP A N 1
ATOM 706 C CA . ASP A 1 88 ? 2.657 -0.100 -13.910 1.00 92.69 88 ASP A CA 1
ATOM 707 C C . ASP A 1 88 ? 3.058 -1.519 -14.342 1.00 92.69 88 ASP A C 1
ATOM 709 O O . ASP A 1 88 ? 4.221 -1.915 -14.239 1.00 92.69 88 ASP A O 1
ATOM 713 N N . LEU A 1 89 ? 2.091 -2.279 -14.854 1.00 91.88 89 LEU A N 1
ATOM 714 C CA . LEU A 1 89 ? 2.273 -3.650 -15.330 1.00 91.88 89 LEU A CA 1
ATOM 715 C C . LEU A 1 89 ? 3.025 -3.753 -16.659 1.00 91.88 89 LEU A C 1
ATOM 717 O O . LEU A 1 89 ? 3.470 -4.840 -17.024 1.00 91.88 89 LEU A O 1
ATOM 721 N N . THR A 1 90 ? 3.166 -2.654 -17.401 1.00 89.94 90 THR A N 1
ATOM 722 C CA . THR A 1 90 ? 3.998 -2.633 -18.612 1.00 89.94 90 THR A CA 1
ATOM 723 C C . THR A 1 90 ? 5.485 -2.640 -18.266 1.00 89.94 90 THR A C 1
ATOM 725 O O . THR A 1 90 ? 6.297 -3.136 -19.046 1.00 89.94 90 THR A O 1
ATOM 728 N N . LEU A 1 91 ? 5.829 -2.127 -17.080 1.00 83.81 91 LEU A N 1
ATOM 729 C CA . LEU A 1 91 ? 7.191 -2.053 -16.559 1.00 83.81 91 LEU A CA 1
ATOM 730 C C . LEU A 1 91 ? 7.497 -3.182 -15.568 1.00 83.81 91 LEU A C 1
ATOM 732 O O . LEU A 1 91 ? 8.634 -3.639 -15.488 1.00 83.81 91 LEU A O 1
ATOM 736 N N . LEU A 1 92 ? 6.503 -3.615 -14.788 1.00 87.50 92 LEU A N 1
ATOM 737 C CA . LEU A 1 92 ? 6.681 -4.490 -13.631 1.00 87.50 92 LEU A CA 1
ATOM 738 C C . LEU A 1 92 ? 5.785 -5.732 -13.707 1.00 87.50 92 LEU A C 1
ATOM 740 O O . LEU A 1 92 ? 4.638 -5.677 -14.136 1.00 87.50 92 LEU A O 1
ATOM 744 N N . GLY A 1 93 ? 6.262 -6.862 -13.182 1.00 89.31 93 GLY A N 1
ATOM 745 C CA . GLY A 1 93 ? 5.395 -8.019 -12.941 1.00 89.31 93 GLY A CA 1
ATOM 746 C C . GLY A 1 93 ? 4.423 -7.780 -11.776 1.00 89.31 93 GLY A C 1
ATOM 747 O O . GLY A 1 93 ? 4.742 -7.056 -10.831 1.00 89.31 93 GLY A O 1
ATOM 748 N N . ILE A 1 94 ? 3.268 -8.462 -11.773 1.00 93.06 94 ILE A N 1
ATOM 749 C CA . ILE A 1 94 ? 2.243 -8.316 -10.715 1.00 93.06 94 ILE A CA 1
ATOM 750 C C . ILE A 1 94 ? 2.777 -8.567 -9.300 1.00 93.06 94 ILE A C 1
ATOM 752 O O . ILE A 1 94 ? 2.327 -7.937 -8.344 1.00 93.06 94 ILE A O 1
ATOM 756 N N . LYS A 1 95 ? 3.766 -9.457 -9.155 1.00 91.50 95 LYS A N 1
ATOM 757 C CA . LYS A 1 95 ? 4.427 -9.714 -7.869 1.00 91.50 95 LYS A CA 1
ATOM 758 C C . LYS A 1 95 ? 5.149 -8.466 -7.357 1.00 91.50 95 LYS A C 1
ATOM 760 O O . LYS A 1 95 ? 4.959 -8.100 -6.203 1.00 91.50 95 LYS A O 1
ATOM 765 N N . THR A 1 96 ? 5.899 -7.781 -8.219 1.00 88.50 96 THR A N 1
ATOM 766 C CA . THR A 1 96 ? 6.611 -6.538 -7.885 1.00 88.50 96 THR A CA 1
ATOM 767 C C . THR A 1 96 ? 5.639 -5.388 -7.639 1.00 88.50 96 THR A C 1
ATOM 769 O O . THR A 1 96 ? 5.792 -4.667 -6.660 1.00 88.50 96 THR A O 1
ATOM 772 N N . VAL A 1 97 ? 4.585 -5.257 -8.454 1.00 92.94 97 VAL A N 1
ATOM 773 C CA . VAL A 1 97 ? 3.504 -4.283 -8.207 1.00 92.94 97 VAL A CA 1
ATOM 774 C C . VAL A 1 97 ? 2.870 -4.499 -6.831 1.00 92.94 97 VAL A C 1
ATOM 776 O O . VAL A 1 97 ? 2.722 -3.554 -6.055 1.00 92.94 97 VAL A O 1
ATOM 779 N N . SER A 1 98 ? 2.539 -5.751 -6.502 1.00 93.81 98 SER A N 1
ATOM 780 C CA . SER A 1 98 ? 1.945 -6.104 -5.209 1.00 93.81 98 SER A CA 1
ATOM 781 C C . SER A 1 98 ? 2.910 -5.811 -4.062 1.00 93.81 98 SER A C 1
ATOM 783 O O . SER A 1 98 ? 2.510 -5.195 -3.075 1.00 93.81 98 SER A O 1
ATOM 785 N N . HIS A 1 99 ? 4.187 -6.171 -4.216 1.00 91.06 99 HIS A N 1
ATOM 786 C CA . HIS A 1 99 ? 5.235 -5.872 -3.244 1.00 91.06 99 HIS A CA 1
ATOM 787 C C . HIS A 1 99 ? 5.372 -4.362 -3.003 1.00 91.06 99 HIS A C 1
ATOM 789 O O . HIS A 1 99 ? 5.324 -3.917 -1.860 1.00 91.06 99 HIS A O 1
ATOM 795 N N . ASN A 1 100 ? 5.445 -3.559 -4.066 1.00 90.38 100 ASN A N 1
ATOM 796 C CA . ASN A 1 100 ? 5.558 -2.105 -3.984 1.00 90.38 100 ASN A CA 1
ATOM 797 C C . ASN A 1 100 ? 4.364 -1.455 -3.279 1.00 90.38 100 ASN A C 1
ATOM 799 O O . ASN A 1 100 ? 4.544 -0.590 -2.418 1.00 90.38 100 ASN A O 1
ATOM 803 N N . ALA A 1 101 ? 3.143 -1.869 -3.626 1.00 92.56 101 ALA A N 1
ATOM 804 C CA . ALA A 1 101 ? 1.933 -1.386 -2.971 1.00 92.56 101 ALA A CA 1
ATOM 805 C C . ALA A 1 101 ? 1.942 -1.729 -1.472 1.00 92.56 101 ALA A C 1
ATOM 807 O O . ALA A 1 101 ? 1.726 -0.854 -0.627 1.00 92.56 101 ALA A O 1
ATOM 808 N N . CYS A 1 102 ? 2.264 -2.981 -1.137 1.00 91.88 102 CYS A N 1
ATOM 809 C CA . CYS A 1 102 ? 2.332 -3.465 0.240 1.00 91.88 102 CYS A CA 1
ATOM 810 C C . CYS A 1 102 ? 3.426 -2.759 1.053 1.00 91.88 102 CYS A C 1
ATOM 812 O O . CYS A 1 102 ? 3.165 -2.351 2.181 1.00 91.88 102 CYS A O 1
ATOM 814 N N . ALA A 1 103 ? 4.597 -2.503 0.465 1.00 87.44 103 ALA A N 1
ATOM 815 C CA . ALA A 1 103 ? 5.707 -1.795 1.108 1.00 87.44 103 ALA A CA 1
ATOM 816 C C . ALA A 1 103 ? 5.368 -0.338 1.486 1.00 87.44 103 ALA A C 1
ATOM 818 O O . ALA A 1 103 ? 5.994 0.252 2.369 1.00 87.44 103 ALA A O 1
ATOM 819 N N . ILE A 1 104 ? 4.373 0.270 0.831 1.00 89.62 104 ILE A N 1
ATOM 820 C CA . ILE A 1 104 ? 3.851 1.597 1.194 1.00 89.62 104 ILE A CA 1
ATOM 821 C C . ILE A 1 104 ? 2.718 1.468 2.218 1.00 89.62 104 ILE A C 1
ATOM 823 O O . ILE A 1 104 ? 2.643 2.257 3.169 1.00 89.62 104 ILE A O 1
ATOM 827 N N . LEU A 1 105 ? 1.829 0.496 2.014 1.00 91.38 105 LEU A N 1
ATOM 828 C CA . LEU A 1 105 ? 0.645 0.284 2.835 1.00 91.38 105 LEU A CA 1
ATOM 829 C C . LEU A 1 105 ? 0.998 -0.165 4.254 1.00 91.38 105 LEU A C 1
ATOM 831 O O . LEU A 1 105 ? 0.484 0.399 5.214 1.00 91.38 105 LEU A O 1
ATOM 835 N N . GLU A 1 106 ? 1.891 -1.138 4.398 1.00 91.50 106 GLU A N 1
ATOM 836 C CA . GLU A 1 106 ? 2.250 -1.738 5.681 1.00 91.50 106 GLU A CA 1
ATOM 837 C C . GLU A 1 106 ? 2.687 -0.706 6.739 1.00 91.50 106 GLU A C 1
ATOM 839 O O . GLU A 1 106 ? 2.022 -0.618 7.775 1.00 91.50 106 GLU A O 1
ATOM 844 N N . PRO A 1 107 ? 3.705 0.148 6.500 1.00 87.12 107 PRO A N 1
ATOM 845 C CA . PRO A 1 107 ? 4.113 1.151 7.487 1.00 87.12 107 PRO A CA 1
ATOM 846 C C . PRO A 1 107 ? 3.044 2.231 7.716 1.00 87.12 107 PRO A C 1
ATOM 848 O O . PRO A 1 107 ? 2.994 2.856 8.777 1.00 87.12 107 PRO A O 1
ATOM 851 N N . THR A 1 108 ? 2.176 2.469 6.727 1.00 90.88 108 THR A N 1
ATOM 852 C CA . THR A 1 108 ? 1.047 3.401 6.846 1.00 90.88 108 THR A CA 1
ATOM 853 C C . THR A 1 108 ? 0.001 2.858 7.824 1.00 90.88 108 THR A C 1
ATOM 855 O O . THR A 1 108 ? -0.447 3.585 8.715 1.00 90.88 108 THR A O 1
ATOM 858 N N . LEU A 1 109 ? -0.344 1.575 7.693 1.00 92.81 109 LEU A N 1
ATOM 859 C CA . LEU A 1 109 ? -1.264 0.868 8.582 1.00 92.81 109 LEU A CA 1
ATOM 860 C C . LEU A 1 109 ? -0.688 0.715 9.986 1.00 92.81 109 LEU A C 1
ATOM 862 O O . LEU A 1 109 ? -1.368 1.041 10.954 1.00 92.81 109 LEU A O 1
ATOM 866 N N . GLU A 1 110 ? 0.570 0.291 10.102 1.00 91.31 110 GLU A N 1
ATOM 867 C CA . GLU A 1 110 ? 1.255 0.171 11.391 1.00 91.31 110 GLU A CA 1
ATOM 868 C C . GLU A 1 110 ? 1.166 1.480 12.180 1.00 91.31 110 GLU A C 1
ATOM 870 O O . GLU A 1 110 ? 0.797 1.499 13.359 1.00 91.31 110 GLU A O 1
ATOM 875 N N . ARG A 1 111 ? 1.431 2.609 11.512 1.00 88.38 111 ARG A N 1
ATOM 876 C CA . ARG A 1 111 ? 1.371 3.911 12.169 1.00 88.38 111 ARG A CA 1
ATOM 877 C C . ARG A 1 111 ? -0.052 4.309 12.551 1.00 88.38 111 ARG A C 1
ATOM 879 O O . ARG A 1 111 ? -0.240 4.841 13.643 1.00 88.38 111 ARG A O 1
ATOM 886 N N . ALA A 1 112 ? -1.035 4.052 11.691 1.00 90.25 112 ALA A N 1
ATOM 887 C CA . ALA A 1 112 ? -2.439 4.340 11.971 1.00 90.25 112 ALA A CA 1
ATOM 888 C C . ALA A 1 112 ? -2.952 3.572 13.201 1.00 90.25 112 ALA A C 1
ATOM 890 O O . ALA A 1 112 ? -3.546 4.171 14.098 1.00 90.25 112 ALA A O 1
ATOM 891 N N . LEU A 1 113 ? -2.662 2.270 13.278 1.00 91.38 113 LEU A N 1
ATOM 892 C CA . LEU A 1 113 ? -3.076 1.404 14.387 1.00 91.38 113 LEU A CA 1
ATOM 893 C C . LEU A 1 113 ? -2.346 1.752 15.692 1.00 91.38 113 LEU A C 1
ATOM 895 O O . LEU A 1 113 ? -2.950 1.769 16.769 1.00 91.38 113 LEU A O 1
ATOM 899 N N . SER A 1 114 ? -1.064 2.115 15.600 1.00 88.50 114 SER A N 1
ATOM 900 C CA . SER A 1 114 ? -0.305 2.649 16.734 1.00 88.50 114 SER A CA 1
ATOM 901 C C . SER A 1 114 ? -0.911 3.954 17.265 1.00 88.50 114 SER A C 1
ATOM 903 O O . SER A 1 114 ? -1.093 4.102 18.473 1.00 88.50 114 SER A O 1
ATOM 905 N N . SER A 1 115 ? -1.278 4.889 16.381 1.00 86.94 115 SER A N 1
ATOM 906 C CA . SER A 1 115 ? -1.945 6.140 16.769 1.00 86.94 115 SER A CA 1
ATOM 907 C C . SER A 1 115 ? -3.317 5.892 17.396 1.00 86.94 115 SER A C 1
ATOM 909 O O . SER A 1 115 ? -3.634 6.487 18.421 1.00 86.94 115 SER A O 1
ATOM 911 N N . ALA A 1 116 ? -4.105 4.965 16.851 1.00 87.38 116 ALA A N 1
ATOM 912 C CA . ALA A 1 116 ? -5.392 4.581 17.427 1.00 87.38 116 ALA A CA 1
ATOM 913 C C . ALA A 1 116 ? -5.249 3.987 18.836 1.00 87.38 116 ALA A C 1
ATOM 915 O O . ALA A 1 116 ? -6.040 4.288 19.728 1.00 87.38 116 ALA A O 1
ATOM 916 N N . SER A 1 117 ? -4.202 3.190 19.063 1.00 83.25 117 SER A N 1
ATOM 917 C CA . SER A 1 117 ? -3.908 2.615 20.379 1.00 83.25 117 SER A CA 1
ATOM 918 C C . SER A 1 117 ? -3.527 3.673 21.421 1.00 83.25 117 SER A C 1
ATOM 920 O O . SER A 1 117 ? -3.812 3.492 22.602 1.00 83.25 117 SER A O 1
ATOM 922 N N . GLN A 1 118 ? -2.929 4.787 20.992 1.00 81.81 118 GLN A N 1
ATOM 923 C CA . GLN A 1 118 ? -2.591 5.926 21.853 1.00 81.81 118 GLN A CA 1
ATOM 924 C C . GLN A 1 118 ? -3.798 6.846 22.107 1.00 81.81 118 GLN A C 1
ATOM 926 O O . GLN A 1 118 ? -3.910 7.421 23.185 1.00 81.81 118 GLN A O 1
ATOM 931 N N . SER A 1 119 ? -4.726 6.928 21.151 1.00 77.81 119 SER A N 1
ATOM 932 C CA . SER A 1 119 ? -5.950 7.739 21.211 1.00 77.81 119 SER A CA 1
ATOM 933 C C . SER A 1 119 ? -7.186 6.971 21.712 1.00 77.81 119 SER A C 1
ATOM 935 O O . SER A 1 119 ? -8.306 7.379 21.426 1.00 77.81 119 SER A O 1
ATOM 937 N N . ARG A 1 120 ? -7.037 5.876 22.479 1.00 67.31 120 ARG A N 1
ATOM 938 C CA . ARG A 1 120 ? -8.167 5.018 22.927 1.00 67.31 120 ARG A CA 1
ATOM 939 C C . ARG A 1 120 ? -9.283 5.751 23.692 1.00 67.31 120 ARG A C 1
ATOM 941 O O . ARG A 1 120 ? -10.377 5.210 23.810 1.00 67.31 120 ARG A O 1
ATOM 948 N N . SER A 1 121 ? -9.019 6.944 24.221 1.00 69.44 121 SER A N 1
ATOM 949 C CA . SER A 1 121 ? -10.013 7.792 24.888 1.00 69.44 121 SER A CA 1
ATOM 950 C C . SER A 1 121 ? -10.900 8.598 23.926 1.00 69.44 121 SER A C 1
ATOM 952 O O . SER A 1 121 ? -11.902 9.158 24.368 1.00 69.44 121 SER A O 1
ATOM 954 N N . GLU A 1 122 ? -10.571 8.666 22.631 1.00 76.00 122 GLU A N 1
ATOM 955 C CA . GLU A 1 122 ? -11.385 9.342 21.617 1.00 76.00 122 GLU A CA 1
ATOM 956 C C . GLU A 1 122 ? -12.597 8.474 21.220 1.00 76.00 122 GLU A C 1
ATOM 958 O O . GLU A 1 122 ? -12.469 7.278 20.921 1.00 76.00 122 GLU A O 1
ATOM 963 N N . GLN A 1 123 ? -13.790 9.083 21.182 1.00 76.06 123 GLN A N 1
ATOM 964 C CA . GLN A 1 123 ? -15.001 8.437 20.663 1.00 76.06 123 GLN A CA 1
ATOM 965 C C . GLN A 1 123 ? -14.791 7.994 19.204 1.00 76.06 123 GLN A C 1
ATOM 967 O O . GLN A 1 123 ? -14.121 8.670 18.428 1.00 76.06 123 GLN A O 1
ATOM 972 N N . ASN A 1 124 ? -15.378 6.855 18.823 1.00 83.44 124 ASN A N 1
ATOM 973 C CA . ASN A 1 124 ? -15.371 6.318 17.452 1.00 83.44 124 ASN A CA 1
ATOM 974 C C . ASN A 1 124 ? -13.980 5.971 16.880 1.00 83.44 124 ASN A C 1
ATOM 976 O O . ASN A 1 124 ? -13.810 5.877 15.662 1.00 83.44 124 ASN A O 1
ATOM 980 N N . THR A 1 125 ? -12.988 5.708 17.739 1.00 86.50 125 THR A N 1
ATOM 981 C CA . THR A 1 125 ? -11.633 5.293 17.326 1.00 86.50 125 THR A CA 1
ATOM 982 C C . THR A 1 125 ? -11.655 4.123 16.331 1.00 86.50 125 THR A C 1
ATOM 984 O O . THR A 1 125 ? -11.049 4.210 15.265 1.00 86.50 125 THR A O 1
ATOM 987 N N . ALA A 1 126 ? -12.406 3.054 16.624 1.00 86.62 126 ALA A N 1
ATOM 988 C CA . ALA A 1 126 ? -12.488 1.880 15.749 1.00 86.62 126 ALA A CA 1
ATOM 989 C C . ALA A 1 126 ? -13.123 2.189 14.378 1.00 86.62 126 ALA A C 1
ATOM 991 O O . ALA A 1 126 ? -12.644 1.708 13.360 1.00 86.62 126 ALA A O 1
ATOM 992 N N . GLU A 1 127 ? -14.171 3.018 14.332 1.00 88.62 127 GLU A N 1
ATOM 993 C CA . GLU A 1 127 ? -14.822 3.435 13.074 1.00 88.62 127 GLU A CA 1
ATOM 994 C C . GLU A 1 127 ? -13.916 4.298 12.216 1.00 88.62 127 GLU A C 1
ATOM 996 O O . GLU A 1 127 ? -13.830 4.092 11.009 1.00 88.62 127 GLU A O 1
ATOM 1001 N N . THR A 1 128 ? -13.190 5.214 12.850 1.00 90.25 128 THR A N 1
ATOM 1002 C CA . THR A 1 128 ? -12.259 6.096 12.148 1.00 90.25 128 THR A CA 1
ATOM 1003 C C . THR A 1 128 ? -11.106 5.299 11.533 1.00 90.25 128 THR A C 1
ATOM 1005 O O . THR A 1 128 ? -10.707 5.562 10.400 1.00 90.25 128 THR A O 1
ATOM 1008 N N . VAL A 1 129 ? -10.590 4.298 12.256 1.00 92.44 129 VAL A N 1
ATOM 1009 C CA . VAL A 1 129 ? -9.559 3.385 11.743 1.00 92.44 129 VAL A CA 1
ATOM 1010 C C . VAL A 1 129 ? -10.096 2.532 10.600 1.00 92.44 129 VAL A C 1
ATOM 1012 O O . VAL A 1 129 ? -9.447 2.461 9.561 1.00 92.44 129 VAL A O 1
ATOM 1015 N N . ASP A 1 130 ? -11.270 1.916 10.755 1.00 91.12 130 ASP A N 1
ATOM 1016 C CA . ASP A 1 130 ? -11.852 1.079 9.701 1.00 91.12 130 ASP A CA 1
ATOM 1017 C C . ASP A 1 130 ? -12.051 1.878 8.407 1.00 91.12 130 ASP A C 1
ATOM 1019 O O . ASP A 1 130 ? -11.639 1.427 7.339 1.00 91.12 130 ASP A O 1
ATOM 1023 N N . LEU A 1 131 ? -12.607 3.092 8.503 1.00 91.25 131 LEU A N 1
ATOM 1024 C CA . LEU A 1 131 ? -12.790 3.975 7.351 1.00 91.25 131 LEU A CA 1
ATOM 1025 C C . LEU A 1 131 ? -11.452 4.313 6.688 1.00 91.25 131 LEU A C 1
ATOM 1027 O O . LEU A 1 131 ? -11.323 4.198 5.472 1.00 91.25 131 LEU A O 1
ATOM 1031 N N . PHE A 1 132 ? -10.440 4.668 7.483 1.00 94.44 132 PHE A N 1
ATOM 1032 C CA . PHE A 1 132 ? -9.099 4.944 6.975 1.00 94.44 132 PHE A CA 1
ATOM 1033 C C . PHE A 1 132 ? -8.520 3.750 6.204 1.00 94.44 132 PHE A C 1
ATOM 1035 O O . PHE A 1 132 ? -7.977 3.921 5.112 1.00 94.44 132 PHE A O 1
ATOM 1042 N N . VAL A 1 133 ? -8.644 2.534 6.739 1.00 94.56 133 VAL A N 1
ATOM 1043 C CA . VAL A 1 133 ? -8.125 1.323 6.090 1.00 94.56 133 VAL A CA 1
ATOM 1044 C C . VAL A 1 133 ? -8.842 1.080 4.766 1.00 94.56 133 VAL A C 1
ATOM 1046 O O . VAL A 1 133 ? -8.182 0.889 3.745 1.00 94.56 133 VAL A O 1
ATOM 1049 N N . VAL A 1 134 ? -10.175 1.167 4.766 1.00 92.75 134 VAL A N 1
ATOM 1050 C CA . VAL A 1 134 ? -11.003 1.032 3.562 1.00 92.75 134 VAL A CA 1
ATOM 1051 C C . VAL A 1 134 ? -10.592 2.055 2.501 1.00 92.75 134 VAL A C 1
ATOM 1053 O O . VAL A 1 134 ? -10.300 1.678 1.368 1.00 92.75 134 VAL A O 1
ATOM 1056 N N . GLU A 1 135 ? -10.490 3.335 2.860 1.00 92.50 135 GLU A N 1
ATOM 1057 C CA . GLU A 1 135 ? -10.069 4.397 1.941 1.00 92.50 135 GLU A CA 1
ATOM 1058 C C . GLU A 1 135 ? -8.680 4.149 1.346 1.00 92.50 135 GLU A C 1
ATOM 1060 O O . GLU A 1 135 ? -8.459 4.397 0.161 1.00 92.50 135 GLU A O 1
ATOM 1065 N N . THR A 1 136 ? -7.741 3.659 2.155 1.00 93.38 136 THR A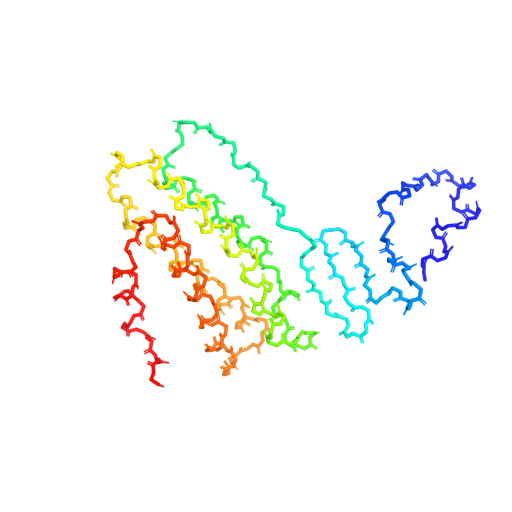 N 1
ATOM 1066 C CA . THR A 1 136 ? -6.359 3.411 1.728 1.00 93.38 136 THR A CA 1
ATOM 1067 C C . THR A 1 136 ? -6.293 2.229 0.753 1.00 93.38 136 THR A C 1
ATOM 1069 O O . THR A 1 136 ? -5.625 2.300 -0.284 1.00 93.38 136 THR A O 1
ATOM 1072 N N . MET A 1 137 ? -7.048 1.160 1.030 1.00 93.88 137 MET A N 1
ATOM 1073 C CA . MET A 1 137 ? -7.201 0.022 0.119 1.00 93.88 137 MET A CA 1
ATOM 1074 C C . MET A 1 137 ? -7.832 0.456 -1.209 1.00 93.88 137 MET A C 1
ATOM 1076 O O . MET A 1 137 ? -7.259 0.200 -2.269 1.00 93.88 137 MET A O 1
ATOM 1080 N N . PHE A 1 138 ? -8.959 1.174 -1.167 1.00 92.31 138 PHE A N 1
ATOM 1081 C CA . PHE A 1 138 ? -9.629 1.671 -2.372 1.00 92.31 138 PHE A CA 1
ATOM 1082 C C . PHE A 1 138 ? -8.747 2.622 -3.179 1.00 92.31 138 PHE A C 1
ATOM 1084 O O . PHE A 1 138 ? -8.685 2.498 -4.399 1.00 92.31 138 PHE A O 1
ATOM 1091 N N . ALA A 1 139 ? -8.012 3.524 -2.522 1.00 93.25 139 ALA A N 1
ATOM 1092 C CA . ALA A 1 139 ? -7.072 4.410 -3.201 1.00 93.25 139 ALA A CA 1
ATOM 1093 C C . ALA A 1 139 ? -5.984 3.625 -3.950 1.00 93.25 139 ALA A C 1
ATOM 1095 O O . ALA A 1 139 ? -5.567 4.038 -5.031 1.00 93.25 139 ALA A O 1
ATOM 1096 N N . THR A 1 140 ? -5.560 2.479 -3.409 1.00 94.19 140 THR A N 1
ATOM 1097 C CA . THR A 1 140 ? -4.572 1.611 -4.060 1.00 94.19 140 THR A CA 1
ATOM 1098 C C . THR A 1 140 ? -5.132 0.970 -5.319 1.00 94.19 140 THR A C 1
ATOM 1100 O O . THR A 1 140 ? -4.525 1.073 -6.384 1.00 94.19 140 THR A O 1
ATOM 1103 N N . LEU A 1 141 ? -6.315 0.362 -5.213 1.00 94.19 141 LEU A N 1
ATOM 1104 C CA . LEU A 1 141 ? -6.976 -0.291 -6.343 1.00 94.19 141 LEU A CA 1
ATOM 1105 C C . LEU A 1 141 ? -7.348 0.710 -7.436 1.00 94.19 141 LEU A C 1
ATOM 1107 O O . LEU A 1 141 ? -7.068 0.473 -8.606 1.00 94.19 141 LEU A O 1
ATOM 1111 N N . GLN A 1 142 ? -7.890 1.870 -7.062 1.00 94.25 142 GLN A N 1
ATOM 1112 C CA . GLN A 1 142 ? -8.235 2.920 -8.016 1.00 94.25 142 GLN A CA 1
ATOM 1113 C C . GLN A 1 142 ? -6.992 3.433 -8.754 1.00 94.25 142 GLN A C 1
ATOM 1115 O O . GLN A 1 142 ? -7.039 3.646 -9.967 1.00 94.25 142 GLN A O 1
ATOM 1120 N N . LYS A 1 143 ? -5.865 3.618 -8.052 1.00 95.44 143 LYS A N 1
ATOM 1121 C CA . LYS A 1 143 ? -4.603 4.026 -8.683 1.00 95.44 143 LYS A CA 1
ATOM 1122 C C . LYS A 1 143 ? -4.092 2.944 -9.634 1.00 95.44 143 LYS A C 1
ATOM 1124 O O . LYS A 1 143 ? -3.752 3.264 -10.766 1.00 95.44 143 LYS A O 1
ATOM 1129 N N . PHE A 1 144 ? -4.126 1.677 -9.224 1.00 95.69 144 PHE A N 1
ATOM 1130 C CA . PHE A 1 144 ? -3.768 0.547 -10.081 1.00 95.69 144 PHE A CA 1
ATOM 1131 C C . PHE A 1 144 ? -4.636 0.483 -11.348 1.00 95.69 144 PHE A C 1
ATOM 1133 O O . PHE A 1 144 ? -4.093 0.392 -12.447 1.00 95.69 144 PHE A O 1
ATOM 1140 N N . GLN A 1 145 ? -5.959 0.611 -11.220 1.00 95.06 145 GLN A N 1
ATOM 1141 C CA . GLN A 1 145 ? -6.880 0.662 -12.360 1.00 95.06 145 GLN A CA 1
ATOM 1142 C C . GLN A 1 145 ? -6.636 1.881 -13.259 1.00 95.06 145 GLN A C 1
ATOM 1144 O O . GLN A 1 145 ? -6.802 1.795 -14.471 1.00 95.06 145 GLN A O 1
ATOM 1149 N N . THR A 1 146 ? -6.249 3.023 -12.687 1.00 95.69 146 THR A N 1
ATOM 1150 C CA . THR A 1 146 ? -5.949 4.240 -13.461 1.00 95.69 146 THR A CA 1
ATOM 1151 C C . THR A 1 146 ? -4.708 4.050 -14.333 1.00 95.69 146 THR A C 1
ATOM 1153 O O . THR A 1 146 ? -4.693 4.507 -15.470 1.00 95.69 146 THR A O 1
ATOM 1156 N N . VAL A 1 147 ? -3.685 3.365 -13.813 1.00 95.19 147 VAL A N 1
ATOM 1157 C CA . VAL A 1 147 ? -2.425 3.110 -14.530 1.00 95.19 147 VAL A CA 1
ATOM 1158 C C . VAL A 1 147 ? -2.579 1.999 -15.569 1.00 95.19 147 VAL A C 1
ATOM 1160 O O . VAL A 1 147 ? -2.058 2.118 -16.672 1.00 95.19 147 VAL A O 1
ATOM 1163 N N . ASN A 1 148 ? -3.312 0.932 -15.239 1.00 94.75 148 ASN A N 1
ATOM 1164 C CA . ASN A 1 148 ? -3.319 -0.308 -16.025 1.00 94.75 148 ASN A CA 1
ATOM 1165 C C . ASN A 1 148 ? -4.642 -0.600 -16.752 1.00 94.75 148 ASN A C 1
ATOM 1167 O O . ASN A 1 148 ? -4.724 -1.560 -17.515 1.00 94.75 148 ASN A O 1
ATOM 1171 N N . GLY A 1 149 ? -5.696 0.176 -16.496 1.00 92.56 149 GLY A N 1
ATOM 1172 C CA . GLY A 1 149 ? -7.065 -0.191 -16.857 1.00 92.56 149 GLY A CA 1
ATOM 1173 C C . GLY A 1 149 ? -7.644 -1.287 -15.951 1.00 92.56 149 GLY A C 1
ATOM 1174 O O . GLY A 1 149 ? -7.052 -1.688 -14.948 1.00 92.56 149 GLY A O 1
ATOM 1175 N N . ARG A 1 150 ? -8.841 -1.782 -16.295 1.00 87.38 150 ARG A N 1
ATOM 1176 C CA . ARG A 1 150 ? -9.456 -2.920 -15.589 1.00 87.38 150 ARG A CA 1
ATOM 1177 C C . ARG A 1 150 ? -8.703 -4.205 -15.932 1.00 87.38 150 ARG A C 1
ATOM 1179 O O . ARG A 1 150 ? -8.516 -4.503 -17.107 1.00 87.38 150 ARG A O 1
ATOM 1186 N N . SER A 1 151 ? -8.311 -4.967 -14.915 1.00 88.06 151 SER A N 1
ATOM 1187 C CA . SER A 1 151 ? -7.500 -6.178 -15.068 1.00 88.06 151 SER A CA 1
ATOM 1188 C C . SER A 1 151 ? -7.874 -7.218 -14.016 1.00 88.06 151 SER A C 1
ATOM 1190 O O . SER A 1 151 ? -8.084 -6.873 -12.857 1.00 88.06 151 SER A O 1
ATOM 1192 N N . GLU A 1 152 ? -7.885 -8.502 -14.383 1.00 87.06 152 GLU A N 1
ATOM 1193 C CA . GLU A 1 152 ? -8.076 -9.614 -13.433 1.00 87.06 152 GLU A CA 1
ATOM 1194 C C . GLU A 1 152 ? -6.978 -9.658 -12.356 1.00 87.06 152 GLU A C 1
ATOM 1196 O O . GLU A 1 152 ? -7.180 -10.169 -11.253 1.00 87.06 152 GLU A O 1
ATOM 1201 N N . GLN A 1 153 ? -5.816 -9.059 -12.638 1.00 91.00 153 GLN A N 1
ATOM 1202 C CA . GLN A 1 153 ? -4.727 -8.939 -11.671 1.00 91.00 153 GLN A CA 1
ATOM 1203 C C . GLN A 1 153 ? -5.064 -8.011 -10.493 1.00 91.00 153 GLN A C 1
ATOM 1205 O O . GLN A 1 153 ? -4.408 -8.079 -9.455 1.00 91.00 153 GLN A O 1
ATOM 1210 N N . GLU A 1 154 ? -6.121 -7.203 -10.598 1.00 91.25 154 GLU A N 1
ATOM 1211 C CA . GLU A 1 154 ? -6.641 -6.415 -9.480 1.00 91.25 154 GLU A CA 1
ATOM 1212 C C . GLU A 1 154 ? -7.067 -7.306 -8.306 1.00 91.25 154 GLU A C 1
ATOM 1214 O O . GLU A 1 154 ? -6.785 -6.993 -7.150 1.00 91.25 154 GLU A O 1
ATOM 1219 N N . SER A 1 155 ? -7.674 -8.465 -8.586 1.00 90.06 155 SER A N 1
ATOM 1220 C CA . SER A 1 155 ? -8.056 -9.422 -7.546 1.00 90.06 155 SER A CA 1
ATOM 1221 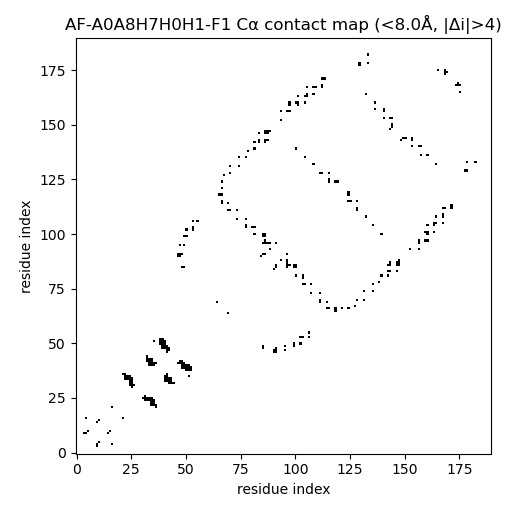C C . SER A 1 155 ? -6.836 -10.013 -6.839 1.00 90.06 155 SER A C 1
ATOM 1223 O O . SER A 1 155 ? -6.900 -10.273 -5.638 1.00 90.06 155 SER A O 1
ATOM 1225 N N . HIS A 1 156 ? -5.719 -10.203 -7.551 1.00 91.88 156 HIS A N 1
ATOM 1226 C CA . HIS A 1 156 ? -4.455 -10.613 -6.935 1.00 91.88 156 HIS A CA 1
ATOM 1227 C C . HIS A 1 156 ? -3.938 -9.523 -5.993 1.00 91.88 156 HIS A C 1
ATOM 1229 O O . HIS A 1 156 ? -3.667 -9.798 -4.827 1.00 91.88 156 HIS A O 1
ATOM 1235 N N . LEU A 1 157 ? -3.863 -8.277 -6.471 1.00 94.38 157 LEU A N 1
ATOM 1236 C CA . LEU A 1 157 ? -3.416 -7.141 -5.667 1.00 94.38 157 LEU A CA 1
ATOM 1237 C C . LEU A 1 157 ? -4.275 -6.961 -4.404 1.00 94.38 157 LEU A C 1
ATOM 1239 O O . LEU A 1 157 ? -3.735 -6.784 -3.313 1.00 94.38 157 LEU A O 1
ATOM 1243 N N . LEU A 1 158 ? -5.601 -7.064 -4.528 1.00 93.50 158 LEU A N 1
ATOM 1244 C CA . LEU A 1 158 ? -6.515 -6.984 -3.388 1.00 93.50 158 LEU A CA 1
ATOM 1245 C C . LEU A 1 158 ? -6.240 -8.080 -2.349 1.00 93.50 158 LEU A C 1
ATOM 1247 O O . LEU A 1 158 ? -6.260 -7.790 -1.153 1.00 93.50 158 LEU A O 1
ATOM 1251 N N . ARG A 1 159 ? -5.966 -9.323 -2.772 1.00 93.12 159 ARG A N 1
ATOM 1252 C CA . ARG A 1 159 ? -5.632 -10.417 -1.841 1.00 93.12 159 ARG A CA 1
ATOM 1253 C C . ARG A 1 159 ? -4.358 -10.111 -1.058 1.00 93.12 159 ARG A C 1
ATOM 1255 O O . ARG A 1 159 ? -4.372 -10.258 0.160 1.00 93.12 159 ARG A O 1
ATOM 1262 N N . GLU A 1 160 ? -3.304 -9.652 -1.728 1.00 94.88 160 GLU A N 1
ATOM 1263 C CA . GLU A 1 160 ? -2.028 -9.302 -1.084 1.00 94.88 160 GLU A CA 1
ATOM 1264 C C . GLU A 1 160 ? -2.198 -8.149 -0.082 1.00 94.88 160 GLU A C 1
ATOM 1266 O O . GLU A 1 160 ? -1.829 -8.267 1.088 1.00 94.88 160 GLU A O 1
ATOM 1271 N N . ILE A 1 161 ? -2.875 -7.075 -0.500 1.00 94.81 161 ILE A N 1
ATOM 1272 C CA . ILE A 1 161 ? -3.244 -5.946 0.366 1.00 94.81 161 ILE A CA 1
ATOM 1273 C C . ILE A 1 161 ? -4.007 -6.435 1.603 1.00 94.81 161 ILE A C 1
ATOM 1275 O O . ILE A 1 161 ? -3.722 -6.022 2.728 1.00 94.81 161 ILE A O 1
ATOM 1279 N N . TRP A 1 162 ? -4.973 -7.333 1.410 1.00 94.44 162 TRP A N 1
ATOM 1280 C CA . TRP A 1 162 ? -5.799 -7.851 2.492 1.00 94.44 162 TRP A CA 1
ATOM 1281 C C . TRP A 1 162 ? -5.008 -8.691 3.502 1.00 94.44 162 TRP A C 1
ATOM 1283 O O . TRP A 1 162 ? -5.266 -8.606 4.706 1.00 94.44 162 TRP A O 1
ATOM 1293 N N . GLN A 1 163 ? -4.008 -9.452 3.049 1.00 94.88 163 GLN A N 1
ATOM 1294 C CA . GLN A 1 163 ? -3.105 -10.174 3.950 1.00 94.88 163 GLN A CA 1
ATOM 1295 C C . GLN A 1 163 ? -2.298 -9.213 4.828 1.00 94.88 163 GLN A C 1
ATOM 1297 O O . GLN A 1 163 ? -2.215 -9.423 6.040 1.00 94.88 163 GLN A O 1
ATOM 1302 N N . VAL A 1 164 ? -1.779 -8.122 4.256 1.00 94.94 164 VAL A N 1
ATOM 1303 C CA . VAL A 1 164 ? -1.063 -7.084 5.018 1.00 94.94 164 VAL A CA 1
ATOM 1304 C C . VAL A 1 164 ? -1.977 -6.440 6.060 1.00 94.94 164 VAL A C 1
ATOM 1306 O O . VAL A 1 164 ? -1.589 -6.296 7.219 1.00 94.94 164 VAL A O 1
ATOM 1309 N N . VAL A 1 165 ? -3.215 -6.108 5.686 1.00 95.06 165 VAL A N 1
ATOM 1310 C CA . VAL A 1 165 ? -4.212 -5.556 6.617 1.00 95.06 165 VAL A CA 1
ATOM 1311 C C . VAL A 1 165 ? -4.453 -6.511 7.788 1.00 95.06 165 VAL A C 1
ATOM 1313 O O . VAL A 1 165 ? -4.339 -6.105 8.946 1.00 95.06 165 VAL A O 1
ATOM 1316 N N . LYS A 1 166 ? -4.714 -7.794 7.510 1.00 94.56 166 LYS A N 1
ATOM 1317 C CA . LYS A 1 166 ? -4.916 -8.814 8.549 1.00 94.56 166 LYS A CA 1
ATOM 1318 C C . LYS A 1 166 ? -3.703 -8.959 9.463 1.00 94.56 166 LYS A C 1
ATOM 1320 O O . LYS A 1 166 ? -3.867 -9.029 10.683 1.00 94.56 166 LYS A O 1
ATOM 1325 N N . ALA A 1 167 ? -2.499 -8.974 8.895 1.00 94.94 167 ALA A N 1
ATOM 1326 C CA . ALA A 1 167 ? -1.259 -9.066 9.655 1.00 94.94 167 ALA A CA 1
ATOM 1327 C C . ALA A 1 167 ? -1.082 -7.867 10.602 1.00 94.94 167 ALA A C 1
ATOM 1329 O O . ALA A 1 167 ? -0.786 -8.054 11.784 1.00 94.94 167 ALA A O 1
ATOM 1330 N N . GLN A 1 168 ? -1.335 -6.647 10.120 1.00 94.50 168 GLN A N 1
ATOM 1331 C CA . GLN A 1 168 ? -1.188 -5.429 10.916 1.00 94.50 168 GLN A CA 1
ATOM 1332 C C . GLN A 1 168 ? -2.229 -5.324 12.035 1.00 94.50 168 GLN A C 1
ATOM 1334 O O . GLN A 1 168 ? -1.873 -4.988 13.165 1.00 94.50 168 GLN A O 1
ATOM 1339 N N . PHE A 1 169 ? -3.487 -5.685 11.776 1.00 93.75 169 PHE A N 1
ATOM 1340 C CA . PHE A 1 169 ? -4.518 -5.735 12.818 1.00 93.75 169 PHE A CA 1
ATOM 1341 C C . PHE A 1 169 ? -4.194 -6.774 13.893 1.00 93.75 169 PHE A C 1
ATOM 1343 O O . PHE A 1 169 ? -4.272 -6.465 15.082 1.00 93.75 169 PHE A O 1
ATOM 1350 N N . LYS A 1 170 ? -3.752 -7.974 13.491 1.00 93.50 170 LYS A N 1
ATOM 1351 C CA . LYS A 1 170 ? -3.314 -9.019 14.426 1.00 93.50 170 LYS A CA 1
ATOM 1352 C C . LYS A 1 170 ? -2.153 -8.538 15.302 1.00 93.50 170 LYS A C 1
ATOM 1354 O O . LYS A 1 170 ? -2.186 -8.750 16.509 1.00 93.50 170 LYS A O 1
ATOM 1359 N N . LYS A 1 171 ? -1.157 -7.867 14.710 1.00 93.19 171 LYS A N 1
ATOM 1360 C CA . LYS A 1 171 ? 0.005 -7.304 15.422 1.00 93.19 171 LYS A CA 1
ATOM 1361 C C . LYS A 1 171 ? -0.389 -6.274 16.488 1.00 93.19 171 LYS A C 1
ATOM 1363 O O . LYS A 1 171 ? 0.278 -6.192 17.510 1.00 93.19 171 LYS A O 1
ATOM 1368 N N . HIS A 1 172 ? -1.460 -5.514 16.262 1.00 89.94 172 HIS A N 1
ATOM 1369 C CA . HIS A 1 172 ? -1.945 -4.482 17.188 1.00 89.94 172 HIS A CA 1
ATOM 1370 C C . HIS A 1 172 ? -3.120 -4.950 18.062 1.00 89.94 172 HIS A C 1
ATOM 1372 O O . HIS A 1 172 ? -3.778 -4.121 18.687 1.00 89.94 172 HIS A O 1
ATOM 1378 N N . GLU A 1 173 ? -3.400 -6.259 18.094 1.00 89.94 173 GLU A N 1
ATOM 1379 C CA . GLU A 1 173 ? -4.497 -6.858 18.869 1.00 89.94 173 GLU A CA 1
ATOM 1380 C C . GLU A 1 173 ? -5.877 -6.242 18.553 1.00 89.94 173 GLU A C 1
ATOM 1382 O O . GLU A 1 173 ? -6.759 -6.151 19.408 1.00 89.94 173 GLU A O 1
ATOM 1387 N N . MET A 1 174 ? -6.084 -5.814 17.303 1.00 87.12 174 MET A N 1
ATOM 1388 C CA . MET A 1 174 ? -7.344 -5.246 16.822 1.00 87.12 174 MET A CA 1
ATOM 1389 C C . MET A 1 174 ? -8.134 -6.273 16.003 1.00 87.12 174 MET A C 1
ATOM 1391 O O . MET A 1 174 ? -7.577 -7.063 15.242 1.00 87.12 174 MET A O 1
ATOM 1395 N N . SER A 1 175 ? -9.462 -6.260 16.139 1.00 88.38 175 SER A N 1
ATOM 1396 C CA . SER A 1 175 ? -10.343 -7.161 15.388 1.00 88.38 175 SER A CA 1
ATOM 1397 C C . SER A 1 175 ? -10.577 -6.662 13.961 1.00 88.38 175 SER A C 1
ATOM 1399 O O . SER A 1 175 ? -10.945 -5.507 13.765 1.00 88.38 175 SER A O 1
ATOM 1401 N N . VAL A 1 176 ? -10.450 -7.554 12.975 1.00 90.38 176 VAL A N 1
ATOM 1402 C CA . VAL A 1 176 ? -10.782 -7.281 11.561 1.00 90.38 176 VAL A CA 1
ATOM 1403 C C . VAL A 1 176 ? -12.254 -7.522 11.217 1.00 90.38 176 VAL A C 1
ATOM 1405 O O . VAL A 1 176 ? -12.669 -7.227 10.104 1.00 90.38 176 VAL A O 1
ATOM 1408 N N . LEU A 1 177 ? -13.071 -8.036 12.143 1.00 88.06 177 LEU A N 1
ATOM 1409 C CA . LEU A 1 177 ? -14.437 -8.497 11.839 1.00 88.06 177 LEU A CA 1
ATOM 1410 C C . LEU A 1 177 ? -15.345 -7.387 11.294 1.00 88.06 177 LEU A C 1
ATOM 1412 O O . LEU A 1 177 ? -16.192 -7.628 10.436 1.00 88.06 177 LEU A O 1
ATOM 1416 N N . ARG A 1 178 ? -15.191 -6.162 11.806 1.00 85.25 178 ARG A N 1
ATOM 1417 C CA . ARG A 1 178 ? -15.940 -4.996 11.318 1.00 85.25 178 ARG A CA 1
ATOM 1418 C C . ARG A 1 178 ? -15.523 -4.633 9.897 1.00 85.25 178 ARG A C 1
ATOM 1420 O O . ARG A 1 178 ? -16.381 -4.438 9.044 1.00 85.25 178 ARG A O 1
ATOM 1427 N N . LEU A 1 179 ? -14.219 -4.625 9.647 1.00 85.75 179 LEU A N 1
ATOM 1428 C CA . LEU A 1 179 ? -13.635 -4.359 8.341 1.00 85.75 179 LEU A CA 1
ATOM 1429 C C . LEU A 1 179 ? -14.050 -5.416 7.304 1.00 85.75 179 LEU A C 1
ATOM 1431 O O . LEU A 1 179 ? -14.442 -5.072 6.193 1.00 85.75 179 LEU A O 1
ATOM 1435 N N . GLU A 1 180 ? -14.069 -6.693 7.693 1.00 87.19 180 GLU A N 1
ATOM 1436 C CA . GLU A 1 180 ? -14.570 -7.797 6.866 1.00 87.19 180 GLU A CA 1
ATOM 1437 C C . GLU A 1 180 ? -16.018 -7.565 6.434 1.00 87.19 180 GLU A C 1
ATOM 1439 O O . GLU A 1 180 ? -16.335 -7.728 5.261 1.00 87.19 180 GLU A O 1
ATOM 1444 N N . ARG A 1 181 ? -16.889 -7.103 7.338 1.00 83.75 181 ARG A N 1
ATOM 1445 C CA . ARG A 1 181 ? -18.289 -6.781 7.011 1.00 83.75 181 ARG A CA 1
ATOM 1446 C C . ARG A 1 181 ? -18.454 -5.557 6.117 1.00 83.75 181 ARG A C 1
ATOM 1448 O O . ARG A 1 181 ? -19.486 -5.447 5.470 1.00 83.75 181 ARG A O 1
ATOM 1455 N N . LEU A 1 182 ? -17.492 -4.637 6.099 1.00 79.50 182 LEU A N 1
ATOM 1456 C CA . LEU A 1 182 ? -17.518 -3.467 5.215 1.00 79.50 182 LEU A CA 1
ATOM 1457 C C . LEU A 1 182 ? -17.060 -3.815 3.794 1.00 79.50 182 LEU A C 1
ATOM 1459 O O . LEU A 1 182 ? -17.505 -3.192 2.834 1.00 79.50 182 LEU A O 1
ATOM 1463 N N . ILE A 1 183 ? -16.195 -4.820 3.658 1.00 75.06 183 ILE A N 1
ATOM 1464 C CA . ILE A 1 183 ? -15.630 -5.249 2.372 1.00 75.06 183 ILE A CA 1
ATOM 1465 C C . ILE A 1 183 ? -16.474 -6.371 1.739 1.00 75.06 183 ILE A C 1
ATOM 1467 O O . ILE A 1 183 ? -16.680 -6.373 0.525 1.00 75.06 183 ILE A O 1
ATOM 1471 N N . ALA A 1 184 ? -17.035 -7.273 2.553 1.00 62.47 184 ALA A N 1
ATOM 1472 C CA . ALA A 1 184 ? -17.861 -8.406 2.124 1.00 62.47 184 ALA A CA 1
ATOM 1473 C C . ALA A 1 184 ? -19.108 -8.076 1.269 1.00 62.47 184 ALA A C 1
ATOM 1475 O O . ALA A 1 184 ? -19.432 -8.884 0.401 1.00 62.47 184 ALA A O 1
ATOM 1476 N N . PRO A 1 185 ? -19.812 -6.932 1.415 1.00 52.47 185 PRO A N 1
ATOM 1477 C CA . PRO A 1 185 ? -20.971 -6.619 0.577 1.00 52.47 185 PRO A CA 1
ATOM 1478 C C . PRO A 1 185 ? -20.590 -6.283 -0.872 1.00 52.47 185 PRO A C 1
ATOM 1480 O O . PRO A 1 185 ? -21.459 -6.265 -1.736 1.00 52.47 185 PRO A O 1
ATOM 1483 N N . ASN A 1 186 ? -19.303 -6.023 -1.135 1.00 47.38 186 ASN A N 1
ATOM 1484 C CA . ASN A 1 186 ? -18.772 -5.619 -2.439 1.00 47.38 186 ASN A CA 1
ATOM 1485 C C . ASN A 1 186 ? -17.749 -6.615 -3.009 1.00 47.38 186 ASN A C 1
ATOM 1487 O O . ASN A 1 186 ? -17.207 -6.388 -4.090 1.00 47.38 186 ASN A O 1
ATOM 1491 N N . SER A 1 187 ? -17.453 -7.711 -2.306 1.00 43.72 187 SER A N 1
ATOM 1492 C CA . SER A 1 187 ? -16.419 -8.647 -2.731 1.00 43.72 187 SER A CA 1
ATOM 1493 C C . SER A 1 187 ? -17.003 -9.811 -3.527 1.00 43.72 187 SER A C 1
ATOM 1495 O O . SER A 1 187 ? -17.521 -10.772 -2.958 1.00 43.72 187 SER A O 1
ATOM 1497 N N . MET A 1 188 ? -16.805 -9.758 -4.846 1.00 40.97 188 MET A N 1
ATOM 1498 C CA . MET A 1 188 ? -16.589 -10.935 -5.693 1.00 40.97 188 MET A CA 1
ATOM 1499 C C . MET A 1 188 ? -15.316 -11.676 -5.236 1.00 40.97 188 MET A C 1
ATOM 1501 O O . MET A 1 188 ? -14.284 -11.663 -5.901 1.00 40.97 188 MET A O 1
ATOM 1505 N N . LEU A 1 189 ? -15.368 -12.260 -4.041 1.00 43.44 189 LEU A N 1
ATOM 1506 C CA . LEU A 1 189 ? -14.366 -13.176 -3.503 1.00 43.44 189 LEU A CA 1
ATOM 1507 C C . LEU A 1 189 ? -15.052 -14.524 -3.268 1.00 43.44 189 LEU A C 1
ATOM 1509 O O . LEU A 1 189 ? -15.246 -14.959 -2.135 1.00 43.44 189 LEU A O 1
ATOM 1513 N N . SER A 1 190 ? -15.454 -15.139 -4.377 1.00 35.09 190 SER A N 1
ATOM 1514 C CA . SER A 1 190 ? -15.715 -16.573 -4.511 1.00 35.09 190 SER A CA 1
ATOM 1515 C C . SER A 1 190 ? -14.738 -17.124 -5.534 1.00 35.09 190 SER A C 1
ATOM 1517 O O . SER A 1 190 ? -14.707 -16.522 -6.633 1.00 35.09 190 SER A O 1
#

Nearest PDB structures (foldseek):
  6zdq-assembly1_A  TM=7.581E-01  e=2.336E-05  Candida albicans SC5314
  7trd-assembly1_A  TM=7.609E-01  e=6.250E-03  Homo sapiens
  2rld-assembly1_E  TM=3.999E-01  e=3.984E-01  Bacteroides thetaiotaomicron VPI-5482
  6vfk-assembly1_B  TM=5.783E-01  e=3.876E+00  synthetic construct

Mean predicted aligned error: 11.2 Å

Organism: NCBI:txid27326